Protein AF-A0A849WGM6-F1 (afdb_monomer)

Nearest PDB structures (foldseek):
  6jx3-assembly1_B  TM=8.792E-01  e=2.889E-04  Thermobifida fusca
  5v1u-assembly2_B  TM=9.016E-01  e=4.552E-04  Thermobaculum terrenum ATCC BAA-798
  5sxy-assembly1_A  TM=8.529E-01  e=2.967E-03  Methylorubrum extorquens AM1
  8vpo-assembly1_A  TM=7.931E-01  e=1.456E-02  Paramaledivibacter caminithermalis
  8pz5-assembly1_B  TM=3.626E-01  e=2.302E-04  Cyanothece sp. PCC 7425

Sequence (197 aa):
MIHEDQIFVLSSHIAVESFSDGALLFMAENRQLLEFNLTADRILSYTDGHHSVQEIASIIANMYDIPLREALQDTMILYEELHRQKIVFPENPLNKKGIMTQVERNERYMRNPDVGLREEDEDGGLLFNPDTNQVKVLNPTGLFVWKHCDSHHGIESIILKLQEAFDDVPEKEVRADVLSFLEEMEKSGFLGKVLHE

Structure (mmCIF, N/CA/C/O backbone):
data_AF-A0A849WGM6-F1
#
_entry.id   AF-A0A849WGM6-F1
#
loop_
_atom_site.group_PDB
_atom_site.id
_atom_site.type_symbol
_atom_site.label_atom_id
_atom_site.label_alt_id
_atom_site.label_comp_id
_atom_site.label_asym_id
_atom_site.label_entity_id
_atom_site.label_seq_id
_atom_site.pdbx_PDB_ins_code
_atom_site.Cartn_x
_atom_site.Cartn_y
_atom_site.Cartn_z
_atom_site.occupancy
_atom_site.B_iso_or_equiv
_atom_site.auth_seq_id
_atom_site.auth_comp_id
_atom_site.auth_asym_id
_atom_site.auth_atom_id
_atom_site.pdbx_PDB_model_num
ATOM 1 N N . MET A 1 1 ? 10.691 17.431 -9.792 1.00 75.50 1 MET A N 1
ATOM 2 C CA . MET A 1 1 ? 11.718 17.090 -10.791 1.00 75.50 1 MET A CA 1
ATOM 3 C C . MET A 1 1 ? 12.332 15.796 -10.319 1.00 75.50 1 MET A C 1
ATOM 5 O O . MET A 1 1 ? 12.692 15.729 -9.148 1.00 75.50 1 MET A O 1
ATOM 9 N N . ILE A 1 2 ? 12.313 14.771 -11.162 1.00 85.81 2 ILE A N 1
ATOM 10 C CA . ILE A 1 2 ? 12.829 13.444 -10.811 1.00 85.81 2 ILE A CA 1
ATOM 11 C C . ILE A 1 2 ? 14.342 13.415 -11.029 1.00 85.81 2 ILE A C 1
ATOM 13 O O . ILE A 1 2 ? 14.839 14.050 -11.957 1.00 85.81 2 ILE A O 1
ATOM 17 N N . HIS A 1 3 ? 15.066 12.722 -10.150 1.00 89.88 3 HIS A N 1
ATOM 18 C CA . HIS A 1 3 ? 16.520 12.574 -10.229 1.00 89.88 3 HIS A CA 1
ATOM 19 C C . HIS A 1 3 ? 16.921 11.168 -10.692 1.00 89.88 3 HIS A C 1
ATOM 21 O O . HIS A 1 3 ? 16.214 10.198 -10.439 1.00 89.88 3 HIS A O 1
ATOM 27 N N . GLU A 1 4 ? 18.083 11.061 -11.337 1.00 93.12 4 GLU A N 1
ATOM 28 C CA . GLU A 1 4 ? 18.620 9.812 -11.905 1.00 93.12 4 GLU A CA 1
ATOM 29 C C . GLU A 1 4 ? 18.887 8.739 -10.830 1.00 93.12 4 GLU A C 1
ATOM 31 O O . GLU A 1 4 ? 18.653 7.554 -11.054 1.00 93.12 4 GLU A O 1
ATOM 36 N N . ASP A 1 5 ? 19.299 9.160 -9.632 1.00 91.88 5 ASP A N 1
ATOM 37 C CA . ASP A 1 5 ? 19.568 8.274 -8.489 1.00 91.88 5 ASP A CA 1
ATOM 38 C C . ASP A 1 5 ? 18.304 7.911 -7.688 1.00 91.88 5 ASP A C 1
ATOM 40 O O . ASP A 1 5 ? 18.369 7.187 -6.692 1.00 91.88 5 ASP A O 1
ATOM 44 N N . GLN A 1 6 ? 17.145 8.453 -8.070 1.00 90.12 6 GLN A N 1
ATOM 45 C CA . GLN A 1 6 ? 15.899 8.227 -7.353 1.00 90.12 6 GLN A CA 1
ATOM 46 C C . GLN A 1 6 ? 15.404 6.801 -7.595 1.00 90.12 6 GLN A C 1
ATOM 48 O O . GLN A 1 6 ? 15.534 6.263 -8.689 1.00 90.12 6 GLN A O 1
ATOM 53 N N . ILE A 1 7 ? 14.828 6.193 -6.566 1.00 90.44 7 ILE A N 1
ATOM 54 C CA . ILE A 1 7 ? 14.240 4.853 -6.620 1.00 90.44 7 ILE A CA 1
ATOM 55 C C . ILE A 1 7 ? 12.731 5.024 -6.468 1.00 90.44 7 ILE A C 1
ATOM 57 O O . ILE A 1 7 ? 12.297 5.905 -5.725 1.00 90.44 7 ILE A O 1
ATOM 61 N N . PHE A 1 8 ? 11.937 4.215 -7.166 1.00 88.38 8 PHE A N 1
ATOM 62 C CA . PHE A 1 8 ? 10.476 4.275 -7.121 1.00 88.38 8 PHE A CA 1
ATOM 63 C C . PHE A 1 8 ? 9.861 2.916 -6.793 1.00 88.38 8 PHE A C 1
ATOM 65 O O . PHE A 1 8 ? 10.415 1.868 -7.128 1.00 88.38 8 PHE A O 1
ATOM 72 N N . VAL A 1 9 ? 8.675 2.962 -6.192 1.00 87.75 9 VAL A N 1
ATOM 73 C CA . VAL A 1 9 ? 7.792 1.815 -5.964 1.00 87.75 9 VAL A CA 1
ATOM 74 C C . VAL A 1 9 ? 6.431 2.055 -6.599 1.00 87.75 9 VAL A C 1
ATOM 76 O O . VAL A 1 9 ? 5.956 3.192 -6.670 1.00 87.75 9 VAL A O 1
ATOM 79 N N . LEU A 1 10 ? 5.794 0.976 -7.052 1.00 85.00 10 LEU A N 1
ATOM 80 C CA . LEU A 1 10 ? 4.417 1.001 -7.539 1.00 85.00 10 LEU A CA 1
ATOM 81 C C . LEU A 1 10 ? 3.420 1.232 -6.398 1.00 85.00 10 LEU A C 1
ATOM 83 O O . LEU A 1 10 ? 3.587 0.746 -5.278 1.00 85.00 10 LEU A O 1
ATOM 87 N N . SER A 1 11 ? 2.344 1.951 -6.706 1.00 84.56 11 SER A N 1
ATOM 88 C CA . SER A 1 11 ? 1.194 2.089 -5.817 1.00 84.56 11 SER A CA 1
ATOM 89 C C . SER A 1 11 ? 0.554 0.728 -5.536 1.00 84.56 11 SER A C 1
ATOM 91 O O . SER A 1 11 ? 0.281 -0.043 -6.453 1.00 84.56 11 SER A O 1
ATOM 93 N N . SER A 1 12 ? 0.227 0.462 -4.269 1.00 78.44 12 SER A N 1
ATOM 94 C CA . SER A 1 12 ? -0.426 -0.794 -3.857 1.00 78.44 12 SER A CA 1
ATOM 95 C C . SER A 1 12 ? -1.871 -0.953 -4.350 1.00 78.44 12 SER A C 1
ATOM 97 O O . SER A 1 12 ? -2.437 -2.036 -4.239 1.00 78.44 12 SER A O 1
ATOM 99 N N . HIS A 1 13 ? -2.474 0.100 -4.911 1.00 77.56 13 HIS A N 1
ATOM 100 C CA . HIS A 1 13 ? -3.825 0.067 -5.483 1.00 77.56 13 HIS A CA 1
ATOM 101 C C . HIS A 1 13 ? -3.835 -0.156 -7.001 1.00 77.56 13 HIS A C 1
ATOM 103 O O . HIS A 1 13 ? -4.841 0.123 -7.662 1.00 77.56 13 HIS A O 1
ATOM 109 N N . ILE A 1 14 ? -2.718 -0.625 -7.558 1.00 82.44 14 ILE A N 1
ATOM 110 C CA . ILE A 1 14 ? -2.561 -0.879 -8.986 1.00 82.44 14 ILE A CA 1
ATOM 111 C C . ILE A 1 14 ? -2.354 -2.364 -9.222 1.00 82.44 14 ILE A C 1
ATOM 113 O O . ILE A 1 14 ? -1.467 -2.981 -8.641 1.00 82.44 14 ILE A O 1
ATOM 117 N N . ALA A 1 15 ? -3.168 -2.915 -10.116 1.00 85.88 15 ALA A N 1
ATOM 118 C CA . ALA A 1 15 ? -2.913 -4.210 -10.723 1.00 85.88 15 ALA A CA 1
ATOM 119 C C . ALA A 1 15 ? -2.342 -3.988 -12.126 1.00 85.88 15 ALA A C 1
ATOM 121 O O . ALA A 1 15 ? -2.838 -3.136 -12.865 1.00 85.88 15 ALA A O 1
ATOM 122 N N . VAL A 1 16 ? -1.307 -4.746 -12.480 1.00 86.81 16 VAL A N 1
ATOM 123 C CA . VAL A 1 16 ? -0.663 -4.693 -13.795 1.00 86.81 16 VAL A CA 1
ATOM 124 C C . VAL A 1 16 ? -0.798 -6.060 -14.442 1.00 86.81 16 VAL A C 1
ATOM 126 O O . VAL A 1 16 ? -0.416 -7.058 -13.839 1.00 86.81 16 VAL A O 1
ATOM 129 N N . GLU A 1 17 ? -1.323 -6.093 -15.660 1.00 90.94 17 GLU A N 1
ATOM 130 C CA . GLU A 1 17 ? -1.337 -7.282 -16.508 1.00 90.94 17 GLU A CA 1
ATOM 131 C C . GLU A 1 17 ? -0.472 -7.007 -17.741 1.00 90.94 17 GLU A C 1
ATOM 133 O O . GLU A 1 17 ? -0.776 -6.103 -18.524 1.00 90.94 17 GLU A O 1
ATOM 138 N N . SER A 1 18 ? 0.612 -7.767 -17.903 1.00 88.31 18 SER A N 1
ATOM 139 C CA . SER A 1 18 ? 1.545 -7.621 -19.025 1.00 88.31 18 SER A CA 1
ATOM 140 C C . SER A 1 18 ? 1.171 -8.545 -20.185 1.00 88.31 18 SER A C 1
ATO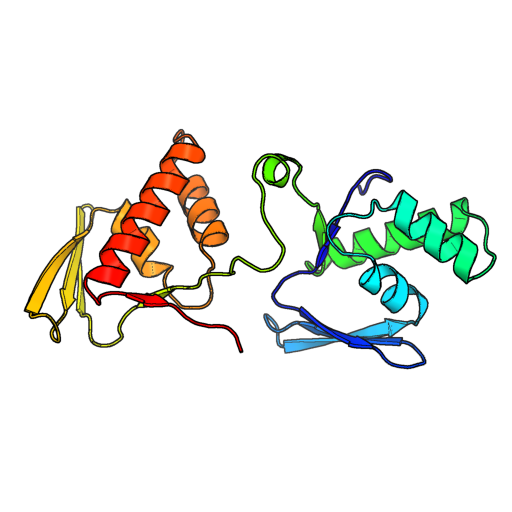M 142 O O . SER A 1 18 ? 0.859 -9.721 -20.004 1.00 88.31 18 SER A O 1
ATOM 144 N N . PHE A 1 19 ? 1.294 -8.029 -21.401 1.00 90.75 19 PHE A N 1
ATOM 145 C CA . PHE A 1 19 ? 1.057 -8.731 -22.659 1.00 90.75 19 PHE A CA 1
ATOM 146 C C . PHE A 1 19 ? 2.311 -8.681 -23.541 1.00 90.75 19 PHE A C 1
ATOM 148 O O . PHE A 1 19 ? 3.346 -8.120 -23.181 1.00 90.75 19 PHE A O 1
ATOM 155 N N . SER A 1 20 ? 2.246 -9.294 -24.725 1.00 88.69 20 SER A N 1
ATOM 156 C CA . SER A 1 20 ? 3.377 -9.309 -25.663 1.00 88.69 20 SER A CA 1
ATOM 157 C C . SER A 1 20 ? 3.727 -7.933 -26.240 1.00 88.69 20 SER A C 1
ATOM 159 O O . SER A 1 20 ? 4.860 -7.729 -26.668 1.00 88.69 20 SER A O 1
ATOM 161 N N . ASP A 1 21 ? 2.770 -7.009 -26.283 1.00 89.81 21 ASP A N 1
ATOM 162 C CA . ASP A 1 21 ? 2.850 -5.705 -26.948 1.00 89.81 21 ASP A CA 1
ATOM 163 C C . ASP A 1 21 ? 2.668 -4.506 -26.002 1.00 89.81 21 ASP A C 1
ATOM 165 O O . ASP A 1 21 ? 2.800 -3.356 -26.427 1.00 89.81 21 ASP A O 1
ATOM 169 N N . GLY A 1 22 ? 2.448 -4.750 -24.710 1.00 91.00 22 GLY A N 1
ATOM 170 C CA . GLY A 1 22 ? 2.216 -3.697 -23.730 1.00 91.00 22 GLY A CA 1
ATOM 171 C C . GLY A 1 22 ? 1.713 -4.231 -22.400 1.00 91.00 22 GLY A C 1
ATOM 172 O O . GLY A 1 22 ? 1.886 -5.406 -22.088 1.00 91.00 22 GLY A O 1
ATOM 173 N N . ALA A 1 23 ? 1.075 -3.365 -21.622 1.00 94.19 23 ALA A N 1
ATOM 174 C CA . ALA A 1 23 ? 0.447 -3.728 -20.359 1.00 94.19 23 ALA A CA 1
ATOM 175 C C . ALA A 1 23 ? -0.859 -2.966 -20.139 1.00 94.19 23 ALA A C 1
ATOM 177 O O . ALA A 1 23 ? -1.022 -1.834 -20.601 1.00 94.19 23 ALA A O 1
ATOM 178 N N . LEU A 1 24 ? -1.767 -3.574 -19.380 1.00 95.06 24 LEU A N 1
ATOM 179 C CA . LEU A 1 24 ? -2.933 -2.902 -18.821 1.00 95.06 24 LEU A CA 1
ATOM 180 C C . LEU A 1 24 ? -2.720 -2.668 -17.331 1.00 95.06 24 LEU A C 1
ATOM 182 O O . LEU A 1 24 ? -2.453 -3.596 -16.572 1.00 95.06 24 LEU A O 1
ATOM 186 N N . LEU A 1 25 ? -2.884 -1.418 -16.915 1.00 93.06 25 LEU A N 1
ATOM 187 C CA . LEU A 1 25 ? -2.891 -1.020 -15.518 1.00 93.06 25 LEU A CA 1
ATOM 188 C C . LEU A 1 25 ? -4.326 -0.750 -15.090 1.00 93.06 25 LEU A C 1
ATOM 190 O O . LEU A 1 25 ? -5.002 0.102 -15.668 1.00 93.06 25 LEU A O 1
ATOM 194 N N . PHE A 1 26 ? -4.777 -1.433 -14.045 1.00 88.88 26 PHE A N 1
ATOM 195 C CA . PHE A 1 26 ? -6.038 -1.142 -13.380 1.00 88.88 26 PHE A CA 1
ATOM 196 C C . PHE A 1 26 ? -5.784 -0.370 -12.087 1.00 88.88 26 PHE A C 1
ATOM 198 O O . PHE A 1 26 ? -5.188 -0.891 -11.146 1.00 88.88 26 PHE A O 1
ATOM 205 N N . MET A 1 27 ? -6.269 0.870 -12.039 1.00 85.19 27 MET A N 1
ATOM 206 C CA . MET A 1 27 ? -6.219 1.731 -10.861 1.00 85.19 27 MET A CA 1
ATOM 207 C C . MET A 1 27 ? -7.493 1.529 -10.040 1.00 85.19 27 MET A C 1
ATOM 209 O O . MET A 1 27 ? -8.564 2.040 -10.382 1.00 85.19 27 MET A O 1
ATOM 213 N N . ALA A 1 28 ? -7.391 0.770 -8.949 1.00 78.94 28 ALA A N 1
ATOM 214 C CA . ALA A 1 28 ? -8.552 0.355 -8.165 1.00 78.94 28 ALA A CA 1
ATOM 215 C C . ALA A 1 28 ? -9.269 1.536 -7.484 1.00 78.94 28 ALA A C 1
ATOM 217 O O . ALA A 1 28 ? -10.498 1.539 -7.404 1.00 78.94 28 ALA A O 1
ATOM 218 N N . GLU A 1 29 ? -8.525 2.563 -7.053 1.00 77.25 29 GLU A N 1
ATOM 219 C CA . GLU A 1 29 ? -9.064 3.729 -6.329 1.00 77.25 29 GLU A CA 1
ATOM 220 C C . GLU A 1 29 ? -10.143 4.481 -7.118 1.00 77.25 29 GLU A C 1
ATOM 222 O O . GLU A 1 29 ? -11.152 4.912 -6.560 1.00 77.25 29 GLU A O 1
ATOM 227 N N . ASN A 1 30 ? -9.945 4.634 -8.427 1.00 83.19 30 ASN A N 1
ATOM 228 C CA . ASN A 1 30 ? -10.839 5.394 -9.298 1.00 83.19 30 ASN A CA 1
ATOM 229 C C . ASN A 1 30 ? -11.460 4.543 -10.421 1.00 83.19 30 ASN A C 1
ATOM 231 O O . ASN A 1 30 ? -12.211 5.075 -11.241 1.00 83.19 30 ASN A O 1
ATOM 235 N N . ARG A 1 31 ? -11.205 3.226 -10.419 1.00 87.50 31 ARG A N 1
ATOM 236 C CA . ARG A 1 31 ? -11.683 2.240 -11.403 1.00 87.50 31 ARG A CA 1
ATOM 237 C C . ARG A 1 31 ? -11.331 2.613 -12.845 1.00 87.50 31 ARG A C 1
ATOM 239 O O . ARG A 1 31 ? -12.145 2.436 -13.751 1.00 87.50 31 ARG A O 1
ATOM 246 N N . GLN A 1 32 ? -10.134 3.149 -13.052 1.00 90.50 32 GLN A N 1
ATOM 247 C CA . GLN A 1 32 ? -9.629 3.484 -14.380 1.00 90.50 32 GLN A CA 1
ATOM 248 C C . GLN A 1 32 ? -8.696 2.395 -14.909 1.00 90.50 32 GLN A C 1
ATOM 250 O O . GLN A 1 32 ? -7.979 1.747 -14.149 1.00 90.50 32 GLN A O 1
ATOM 255 N N . LEU A 1 33 ? -8.708 2.226 -16.229 1.00 93.19 33 LEU A N 1
ATOM 256 C CA . LEU A 1 33 ? -7.764 1.393 -16.964 1.00 93.19 33 LEU A CA 1
ATOM 257 C C . LEU A 1 33 ? -6.844 2.293 -17.783 1.00 93.19 33 LEU A C 1
ATOM 259 O O . LEU A 1 33 ? -7.320 3.218 -18.445 1.00 93.19 33 LEU A 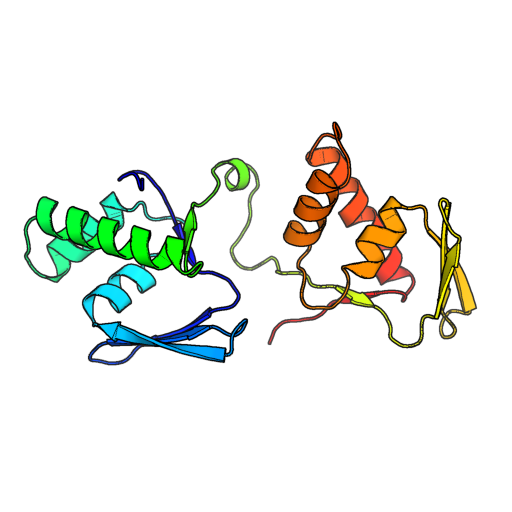O 1
ATOM 263 N N . LEU A 1 34 ? -5.550 2.004 -17.748 1.00 91.81 34 LEU A N 1
ATOM 264 C CA . LEU A 1 34 ? -4.542 2.633 -18.590 1.00 91.81 34 LEU A CA 1
ATOM 265 C C . LEU A 1 34 ? -3.832 1.561 -19.403 1.00 91.81 34 LEU A C 1
ATOM 267 O O . LEU A 1 34 ? -3.512 0.494 -18.889 1.00 91.81 34 LEU A O 1
ATOM 271 N N . GLU A 1 35 ? -3.582 1.864 -20.668 1.00 94.88 35 GLU A N 1
ATOM 272 C CA . GLU A 1 35 ? -2.823 1.002 -21.564 1.00 94.88 35 GLU A CA 1
ATOM 273 C C . GLU A 1 35 ? -1.436 1.592 -21.763 1.00 94.88 35 GLU A C 1
ATOM 275 O O . GLU A 1 35 ? -1.292 2.754 -22.153 1.00 94.88 35 GLU A O 1
ATOM 280 N N . PHE A 1 36 ? -0.420 0.793 -21.465 1.00 92.38 36 PHE A N 1
ATOM 281 C CA . PHE A 1 36 ? 0.981 1.153 -21.600 1.00 92.38 36 PHE A CA 1
ATOM 282 C C . PHE A 1 36 ? 1.612 0.370 -22.738 1.00 92.38 36 PHE A C 1
ATOM 284 O O . PHE A 1 36 ? 1.318 -0.804 -22.953 1.00 92.38 36 PHE A O 1
ATOM 291 N N . ASN A 1 37 ? 2.517 1.031 -23.455 1.00 92.94 37 ASN A N 1
ATOM 292 C CA . ASN A 1 37 ? 3.310 0.372 -24.481 1.00 92.94 37 ASN A CA 1
ATOM 293 C C . ASN A 1 37 ? 4.340 -0.589 -23.857 1.00 92.94 37 ASN A C 1
ATOM 295 O O . ASN A 1 37 ? 4.605 -0.566 -22.652 1.00 92.94 37 ASN A O 1
ATOM 299 N N . LEU A 1 38 ? 4.960 -1.409 -24.706 1.00 90.81 38 LEU A N 1
ATOM 300 C CA . LEU A 1 38 ? 5.963 -2.391 -24.292 1.00 90.81 38 LEU A CA 1
ATOM 301 C C . LEU A 1 38 ? 7.137 -1.780 -23.504 1.00 90.81 38 LEU A C 1
ATOM 303 O O . LEU A 1 38 ? 7.623 -2.387 -22.553 1.00 90.81 38 LEU A O 1
ATOM 307 N N . THR A 1 39 ? 7.601 -0.581 -23.862 1.00 91.00 39 THR A N 1
ATOM 308 C CA . THR A 1 39 ? 8.714 0.075 -23.155 1.00 91.00 39 THR A CA 1
ATOM 309 C C . THR A 1 39 ? 8.323 0.459 -21.730 1.00 91.00 39 THR A C 1
ATOM 311 O O . THR A 1 39 ? 9.082 0.205 -20.796 1.00 91.00 39 THR A O 1
ATOM 314 N N . ALA A 1 40 ? 7.128 1.022 -21.548 1.00 93.25 40 ALA A N 1
ATOM 315 C CA . ALA A 1 40 ? 6.606 1.384 -20.238 1.00 93.25 40 ALA A CA 1
ATOM 316 C C . ALA A 1 40 ? 6.339 0.146 -19.367 1.00 93.25 40 ALA A C 1
ATOM 318 O O . ALA A 1 40 ? 6.700 0.166 -18.195 1.00 93.25 40 ALA A O 1
ATOM 319 N N . ASP A 1 41 ? 5.813 -0.949 -19.934 1.00 92.25 41 ASP A N 1
ATOM 320 C CA . ASP A 1 41 ? 5.707 -2.246 -19.238 1.00 92.25 41 ASP A CA 1
ATOM 321 C C . ASP A 1 41 ? 7.073 -2.715 -18.712 1.00 92.25 41 ASP A C 1
ATOM 323 O O . ASP A 1 41 ? 7.218 -3.059 -17.538 1.00 92.25 41 ASP A O 1
ATOM 327 N N . ARG A 1 42 ? 8.116 -2.661 -19.552 1.00 91.38 42 ARG A N 1
ATOM 328 C CA . ARG A 1 42 ? 9.465 -3.063 -19.129 1.00 91.38 42 ARG A CA 1
ATOM 329 C C . ARG A 1 42 ? 10.000 -2.174 -18.014 1.00 91.38 42 ARG A C 1
ATOM 331 O O . ARG A 1 42 ? 10.505 -2.712 -17.036 1.00 91.38 42 ARG A O 1
ATOM 338 N N . ILE A 1 43 ? 9.845 -0.854 -18.103 1.00 92.69 43 ILE A N 1
ATOM 339 C CA . ILE A 1 43 ? 10.250 0.064 -17.023 1.00 92.69 43 ILE A CA 1
ATOM 340 C C . ILE A 1 43 ? 9.507 -0.265 -15.718 1.00 92.69 43 ILE A C 1
ATOM 342 O O . ILE A 1 43 ? 10.130 -0.382 -14.661 1.00 92.69 43 ILE A O 1
ATOM 346 N N . LEU A 1 44 ? 8.191 -0.482 -15.786 1.00 90.25 44 LEU A N 1
ATOM 347 C CA . LEU A 1 44 ? 7.388 -0.850 -14.621 1.00 90.25 44 LEU A CA 1
ATOM 348 C C . LEU A 1 44 ? 7.828 -2.172 -13.992 1.00 90.25 44 LEU A C 1
ATOM 350 O O . LEU A 1 44 ? 7.869 -2.268 -12.769 1.00 90.25 44 LEU A O 1
ATOM 354 N N . SER A 1 45 ? 8.217 -3.161 -14.802 1.00 88.75 45 SER A N 1
ATOM 355 C CA . SER A 1 45 ? 8.683 -4.461 -14.303 1.00 88.75 45 SER A CA 1
ATOM 356 C C . SER A 1 45 ? 9.965 -4.383 -13.461 1.00 88.75 45 SER A C 1
ATOM 358 O O . SER A 1 45 ? 10.226 -5.286 -12.670 1.00 88.75 45 SER A O 1
ATOM 360 N N . TYR A 1 46 ? 10.729 -3.289 -13.584 1.00 88.94 46 TYR A N 1
ATOM 361 C CA . TYR A 1 46 ? 11.903 -2.990 -12.757 1.00 88.94 46 TYR A CA 1
ATOM 362 C C . TYR A 1 46 ? 11.644 -1.900 -11.702 1.00 88.94 46 TYR A C 1
ATOM 364 O O . TYR A 1 46 ? 12.562 -1.505 -10.989 1.00 88.94 46 TYR A O 1
ATOM 372 N N . THR A 1 47 ? 10.405 -1.411 -11.567 1.00 88.62 47 THR A N 1
ATOM 373 C CA . THR A 1 47 ? 10.014 -0.441 -10.528 1.00 88.62 47 THR A CA 1
ATOM 374 C C . THR A 1 47 ? 9.716 -1.172 -9.218 1.00 88.62 47 THR A C 1
ATOM 376 O O . THR A 1 47 ? 8.569 -1.320 -8.796 1.00 88.62 47 THR A O 1
ATOM 379 N N . ASP A 1 48 ? 10.772 -1.684 -8.597 1.00 81.44 48 ASP A N 1
ATOM 380 C CA . ASP A 1 48 ? 10.714 -2.659 -7.506 1.00 81.44 48 ASP A CA 1
ATOM 381 C C . ASP A 1 48 ? 11.174 -2.112 -6.146 1.00 81.44 48 ASP A C 1
ATOM 383 O O . ASP A 1 48 ? 11.325 -2.881 -5.195 1.00 81.44 48 ASP A O 1
ATOM 387 N N . GLY A 1 49 ? 11.437 -0.807 -6.041 1.00 84.44 49 GLY A N 1
ATOM 388 C CA . GLY A 1 49 ? 11.985 -0.189 -4.829 1.00 84.44 49 GLY A CA 1
ATOM 389 C C . GLY A 1 49 ? 13.479 -0.440 -4.601 1.00 84.44 49 GLY A C 1
ATOM 390 O O . GLY A 1 49 ? 14.012 -0.049 -3.559 1.00 84.44 49 GLY A O 1
ATOM 391 N N . HIS A 1 50 ? 14.176 -1.060 -5.554 1.00 83.69 50 HIS A N 1
ATOM 392 C CA . HIS A 1 50 ? 15.605 -1.352 -5.458 1.00 83.69 50 HIS A CA 1
ATOM 393 C C . HIS A 1 50 ? 16.400 -0.637 -6.541 1.00 83.69 50 HIS A C 1
ATOM 395 O O . HIS A 1 50 ? 17.425 -0.033 -6.219 1.00 83.69 50 HIS A O 1
ATOM 401 N N . HIS A 1 51 ? 15.914 -0.672 -7.781 1.00 88.75 51 HIS A N 1
ATOM 402 C CA . HIS A 1 51 ? 16.613 -0.071 -8.908 1.00 88.75 51 HIS A CA 1
ATOM 403 C C . HIS A 1 51 ? 16.382 1.441 -8.981 1.00 88.75 51 HIS A C 1
ATOM 405 O O . HIS A 1 51 ? 15.252 1.928 -8.864 1.00 88.75 51 HIS A O 1
ATOM 411 N N . SER A 1 52 ? 17.461 2.194 -9.194 1.00 95.00 52 SER A N 1
ATOM 412 C CA . SER A 1 52 ? 17.366 3.623 -9.488 1.00 95.00 52 SER A CA 1
ATOM 413 C C . SER A 1 52 ? 16.869 3.871 -10.912 1.00 95.00 52 SER A C 1
ATOM 415 O O . SER A 1 52 ? 16.983 3.017 -11.795 1.00 95.00 52 SER A O 1
ATOM 417 N N . VAL A 1 53 ? 16.369 5.080 -11.168 1.00 96.19 53 VAL A N 1
ATOM 418 C CA . VAL A 1 53 ? 15.989 5.533 -12.515 1.00 96.19 53 VAL A CA 1
ATOM 419 C C . VAL A 1 53 ? 17.135 5.315 -13.514 1.00 96.19 53 VAL A C 1
ATOM 421 O O . VAL A 1 53 ? 16.893 4.857 -14.631 1.00 96.19 53 VAL A O 1
ATOM 424 N N . GLN A 1 54 ? 18.384 5.577 -13.118 1.00 97.00 54 GLN A N 1
ATOM 425 C CA . GLN A 1 54 ? 19.561 5.356 -13.958 1.00 97.00 54 GLN A CA 1
ATOM 426 C C . GLN A 1 54 ? 19.824 3.872 -14.247 1.00 97.00 54 GLN A C 1
ATOM 428 O O . GLN A 1 54 ? 20.160 3.516 -15.380 1.00 97.00 54 GLN A O 1
ATOM 433 N N . GLU A 1 55 ? 19.685 3.001 -13.247 1.00 96.44 55 GLU A N 1
ATOM 434 C CA . GLU A 1 55 ? 19.880 1.556 -13.412 1.00 96.44 55 GLU A CA 1
ATOM 435 C C . GLU A 1 55 ? 18.834 0.971 -14.363 1.00 96.44 55 GLU A C 1
ATOM 437 O O . GLU A 1 55 ? 19.184 0.242 -15.294 1.00 96.44 55 GLU A O 1
ATOM 442 N N . ILE A 1 56 ? 17.570 1.368 -14.200 1.00 97.00 56 ILE A N 1
ATOM 443 C CA . ILE A 1 56 ? 16.475 0.959 -15.085 1.00 97.00 56 ILE A CA 1
ATOM 444 C C . ILE A 1 56 ? 16.720 1.475 -16.503 1.00 97.00 56 ILE A C 1
ATOM 446 O O . ILE A 1 56 ? 16.664 0.699 -17.456 1.00 97.00 56 ILE A O 1
ATOM 450 N N . ALA A 1 57 ? 17.082 2.750 -16.662 1.00 97.69 57 ALA A N 1
ATOM 451 C CA . ALA A 1 57 ? 17.417 3.314 -17.966 1.00 97.69 57 ALA A CA 1
ATOM 452 C C . ALA A 1 57 ? 18.569 2.563 -18.654 1.00 97.69 57 ALA A C 1
ATOM 454 O O . ALA A 1 57 ? 18.526 2.347 -19.863 1.00 97.69 57 ALA A O 1
ATOM 455 N N . SER A 1 58 ? 19.575 2.116 -17.898 1.00 97.62 58 SER A N 1
ATOM 456 C CA . SER A 1 58 ? 20.666 1.282 -18.415 1.00 97.62 58 SER A CA 1
ATOM 457 C C . SER A 1 58 ? 20.181 -0.089 -18.888 1.00 97.62 58 SER A C 1
ATOM 459 O O . SER A 1 58 ? 20.590 -0.557 -19.952 1.00 97.62 58 SER A O 1
ATOM 461 N N . ILE A 1 59 ? 19.265 -0.726 -18.153 1.00 95.88 59 ILE A N 1
ATOM 462 C CA . ILE A 1 59 ? 18.645 -1.991 -18.572 1.00 95.88 59 ILE A CA 1
ATOM 463 C C . ILE A 1 59 ? 17.874 -1.800 -19.884 1.00 95.88 59 ILE A C 1
ATOM 465 O O . ILE A 1 59 ? 18.074 -2.569 -20.824 1.00 95.88 59 ILE A O 1
ATOM 469 N N . ILE A 1 60 ? 17.049 -0.754 -19.978 1.00 95.88 60 ILE A N 1
ATOM 470 C CA . ILE A 1 60 ? 16.270 -0.434 -21.183 1.00 95.88 60 ILE A CA 1
ATOM 471 C C . ILE A 1 60 ? 17.189 -0.113 -22.367 1.00 95.88 60 ILE A C 1
ATOM 473 O O . ILE A 1 60 ? 16.988 -0.651 -23.455 1.00 95.88 60 ILE A O 1
ATOM 477 N N . ALA A 1 61 ? 18.232 0.693 -22.153 1.00 97.38 61 ALA A N 1
ATOM 478 C CA . ALA A 1 61 ? 19.215 1.030 -23.178 1.00 97.38 61 ALA A CA 1
ATOM 479 C C . ALA A 1 61 ? 19.852 -0.221 -23.794 1.00 97.38 61 ALA A C 1
ATOM 481 O O . ALA A 1 61 ? 19.897 -0.360 -25.014 1.00 97.38 61 ALA A O 1
ATOM 482 N N . ASN A 1 62 ? 20.277 -1.166 -22.950 1.00 96.81 62 ASN A N 1
ATOM 483 C CA . ASN A 1 62 ? 20.862 -2.427 -23.403 1.00 96.81 62 ASN A CA 1
ATOM 484 C C . ASN A 1 62 ? 19.831 -3.356 -24.062 1.00 96.81 62 ASN A C 1
ATOM 486 O O . ASN A 1 62 ? 20.155 -4.037 -25.030 1.00 96.81 62 ASN A O 1
ATOM 490 N N . MET A 1 63 ? 18.597 -3.399 -23.550 1.00 94.06 63 MET A N 1
ATOM 491 C CA . MET A 1 63 ? 17.536 -4.270 -24.069 1.00 94.06 63 MET A CA 1
ATOM 492 C C . MET A 1 63 ? 17.122 -3.895 -25.495 1.00 94.06 63 MET A C 1
ATOM 494 O O . MET A 1 63 ? 16.851 -4.781 -26.304 1.00 94.06 63 MET A O 1
ATOM 498 N N . TYR A 1 64 ? 17.080 -2.596 -25.792 1.00 93.88 64 TYR A N 1
ATOM 499 C CA . TYR A 1 64 ? 16.629 -2.072 -27.082 1.00 93.88 64 TYR A CA 1
ATOM 500 C C . TYR A 1 64 ? 17.761 -1.554 -27.977 1.00 93.88 64 TYR A C 1
ATOM 502 O O . TYR A 1 64 ? 17.478 -1.055 -29.062 1.00 93.88 64 TYR A O 1
ATOM 510 N N . ASP A 1 65 ? 19.020 -1.690 -27.547 1.00 96.69 65 ASP A N 1
ATOM 511 C CA . ASP A 1 65 ? 20.209 -1.191 -28.254 1.00 96.69 65 ASP A CA 1
ATOM 512 C C . ASP A 1 65 ? 20.109 0.309 -28.602 1.00 96.69 65 ASP A C 1
ATOM 514 O O . ASP A 1 65 ? 20.368 0.744 -29.726 1.00 96.69 65 ASP A O 1
ATOM 518 N N . ILE A 1 66 ? 19.692 1.115 -27.619 1.00 96.62 66 ILE A N 1
ATOM 519 C CA . ILE A 1 66 ? 19.565 2.575 -27.740 1.00 96.62 66 ILE A CA 1
ATOM 520 C C . ILE A 1 66 ? 20.566 3.302 -26.829 1.00 96.62 66 ILE A C 1
ATOM 522 O O . ILE A 1 66 ? 21.011 2.749 -25.819 1.00 96.62 66 ILE A O 1
ATOM 526 N N . PRO A 1 67 ? 20.938 4.561 -27.129 1.00 98.31 67 PRO A N 1
ATOM 527 C CA . PRO A 1 67 ? 21.845 5.321 -26.276 1.00 98.31 67 PRO A CA 1
ATOM 528 C C . PRO A 1 67 ? 21.290 5.517 -24.857 1.00 98.31 67 PRO A C 1
ATOM 530 O O . PRO A 1 67 ? 20.156 5.960 -24.685 1.00 98.31 67 PRO A O 1
ATOM 533 N N . LEU A 1 68 ? 22.127 5.315 -23.829 1.00 97.56 68 LEU A N 1
ATOM 534 C CA . LEU A 1 68 ? 21.741 5.491 -22.416 1.00 97.56 68 LEU A CA 1
ATOM 535 C C . LEU A 1 68 ? 21.084 6.848 -22.135 1.00 97.56 68 LEU A C 1
ATOM 537 O O . LEU A 1 68 ? 20.136 6.929 -21.366 1.00 97.56 68 LEU A O 1
ATOM 541 N N . ARG A 1 69 ? 21.574 7.918 -22.767 1.00 96.81 69 ARG A N 1
ATOM 542 C CA . ARG A 1 69 ? 21.022 9.266 -22.589 1.00 96.81 69 ARG A CA 1
ATOM 543 C C . ARG A 1 69 ? 19.561 9.365 -23.039 1.00 96.81 69 ARG A C 1
ATOM 545 O O . ARG A 1 69 ? 18.793 10.076 -22.403 1.00 96.81 69 ARG A O 1
ATOM 552 N N . GLU A 1 70 ? 19.212 8.689 -24.129 1.00 96.31 70 GLU A N 1
ATOM 553 C CA . GLU A 1 70 ? 17.851 8.660 -24.671 1.00 96.31 70 GLU A CA 1
ATOM 554 C C . GLU A 1 70 ? 16.944 7.832 -23.759 1.00 96.31 70 GLU A C 1
ATOM 556 O O . GLU A 1 70 ? 15.948 8.348 -23.261 1.00 96.31 70 GLU A O 1
ATOM 561 N N . ALA A 1 71 ? 17.373 6.614 -23.407 1.00 96.88 71 ALA A N 1
ATOM 562 C CA . ALA A 1 71 ? 16.649 5.763 -22.464 1.00 96.88 71 ALA A CA 1
ATOM 563 C C . ALA A 1 71 ? 16.409 6.456 -21.113 1.00 96.88 71 ALA A C 1
ATOM 565 O O . ALA A 1 71 ? 15.322 6.357 -20.549 1.00 96.88 71 ALA A O 1
ATOM 566 N N . LEU A 1 72 ? 17.406 7.181 -20.597 1.00 97.12 72 LEU A N 1
ATOM 567 C CA . LEU A 1 72 ? 17.306 7.911 -19.336 1.00 97.12 72 LEU A CA 1
ATOM 568 C C . LEU A 1 72 ? 16.286 9.045 -19.412 1.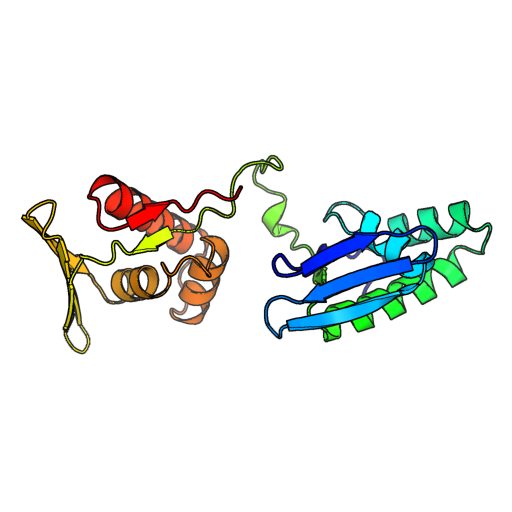00 97.12 72 LEU A C 1
ATOM 570 O O . LEU A 1 72 ? 15.464 9.185 -18.508 1.00 97.12 72 LEU A O 1
ATOM 574 N N . GLN A 1 73 ? 16.310 9.823 -20.495 1.00 95.44 73 GLN A N 1
ATOM 575 C CA . GLN A 1 73 ? 15.345 10.894 -20.712 1.00 95.44 73 GLN A CA 1
ATOM 576 C C . GLN A 1 73 ? 13.913 10.347 -20.774 1.00 95.44 73 GLN A C 1
ATOM 578 O O . GLN A 1 73 ? 13.036 10.863 -20.080 1.00 95.44 73 GLN A O 1
ATOM 583 N N . ASP A 1 74 ? 13.689 9.284 -21.546 1.00 94.06 74 ASP A N 1
ATOM 584 C CA . ASP A 1 74 ? 12.368 8.665 -21.691 1.00 94.06 74 ASP A CA 1
ATOM 585 C C . ASP A 1 74 ? 11.879 8.052 -20.376 1.00 94.06 74 ASP A C 1
ATOM 587 O O . ASP A 1 74 ? 10.725 8.241 -19.984 1.00 94.06 74 ASP A O 1
ATOM 591 N N . THR A 1 75 ? 12.773 7.379 -19.648 1.00 96.06 75 THR A N 1
ATOM 592 C CA . THR A 1 75 ? 12.472 6.786 -18.339 1.00 96.06 75 THR A CA 1
ATOM 593 C C . THR A 1 75 ? 12.076 7.865 -17.330 1.00 96.06 75 THR A C 1
ATOM 595 O O . THR A 1 75 ? 11.080 7.716 -16.623 1.00 96.06 75 THR A O 1
ATOM 598 N N . MET A 1 76 ? 12.799 8.988 -17.289 1.00 95.88 76 MET A N 1
ATOM 599 C CA . MET A 1 76 ? 12.465 10.114 -16.414 1.00 95.88 76 MET A CA 1
ATOM 600 C C . MET A 1 76 ? 11.115 10.749 -16.759 1.00 95.88 76 MET A C 1
ATOM 602 O O . MET A 1 76 ? 10.318 10.987 -15.854 1.00 95.88 76 MET A O 1
ATOM 606 N N . ILE A 1 77 ? 10.840 11.003 -18.044 1.00 94.56 77 ILE A N 1
ATOM 607 C CA . ILE A 1 77 ? 9.553 11.563 -18.493 1.00 94.56 77 ILE A CA 1
ATOM 608 C C . ILE A 1 77 ? 8.405 10.635 -18.093 1.00 94.56 77 ILE A C 1
ATOM 610 O O . ILE A 1 77 ? 7.383 11.099 -17.582 1.00 94.56 77 ILE A O 1
ATOM 614 N N . LEU A 1 78 ? 8.583 9.324 -18.280 1.00 95.06 78 LEU A N 1
ATOM 615 C CA . LEU A 1 78 ? 7.597 8.344 -17.853 1.00 95.06 78 LEU A CA 1
ATOM 616 C C . LEU A 1 78 ? 7.383 8.417 -16.338 1.00 95.06 78 LEU A C 1
ATOM 618 O O . LEU A 1 78 ? 6.246 8.575 -15.906 1.00 95.06 78 LEU A O 1
ATOM 622 N N . TYR A 1 79 ? 8.438 8.379 -15.520 1.00 95.62 79 TYR A N 1
ATOM 623 C CA . TYR A 1 79 ? 8.280 8.480 -14.067 1.00 95.62 79 TYR A CA 1
ATOM 624 C C . TYR A 1 79 ? 7.612 9.789 -13.626 1.00 95.62 79 TYR A C 1
ATOM 626 O O . TYR A 1 79 ? 6.840 9.774 -12.668 1.00 95.62 79 TYR A O 1
ATOM 634 N N . GLU A 1 80 ? 7.843 10.911 -14.315 1.00 93.75 80 GLU A N 1
ATOM 635 C CA . GLU A 1 80 ? 7.159 12.175 -14.015 1.00 93.75 80 GLU A CA 1
ATOM 636 C C . GLU A 1 80 ? 5.652 12.079 -14.272 1.00 93.75 80 GLU A C 1
ATOM 638 O O . GLU A 1 80 ? 4.851 12.575 -13.472 1.00 93.75 80 GLU A O 1
ATOM 643 N N . GLU A 1 81 ? 5.257 11.406 -15.354 1.00 92.00 81 GLU A N 1
ATOM 644 C CA . GLU A 1 81 ? 3.859 11.119 -15.663 1.00 92.00 81 GLU A CA 1
ATOM 645 C C . GLU A 1 81 ? 3.230 10.205 -14.611 1.00 92.00 81 GLU A C 1
ATOM 647 O O . GLU A 1 81 ? 2.206 10.549 -14.015 1.00 92.00 81 GLU A O 1
ATOM 652 N N . LEU A 1 82 ? 3.873 9.070 -14.337 1.00 92.00 82 LEU A N 1
ATOM 653 C CA . LEU A 1 82 ? 3.386 8.072 -13.390 1.00 92.00 82 LEU A CA 1
ATOM 654 C C . LEU A 1 82 ? 3.261 8.650 -11.983 1.00 92.00 82 LEU A C 1
ATOM 656 O O . LEU A 1 82 ? 2.258 8.428 -11.307 1.00 92.00 82 LEU A O 1
ATOM 660 N N . HIS A 1 83 ? 4.245 9.434 -11.547 1.00 88.44 83 HIS A N 1
ATOM 661 C CA . HIS A 1 83 ? 4.216 10.080 -10.242 1.00 88.44 83 HIS A CA 1
ATOM 662 C C . HIS A 1 83 ? 3.074 11.099 -10.158 1.00 88.44 83 HIS A C 1
ATOM 664 O O . HIS A 1 83 ? 2.341 11.144 -9.170 1.00 88.44 83 HIS A O 1
ATOM 670 N N . ARG A 1 84 ? 2.855 11.889 -11.218 1.00 87.50 84 ARG A N 1
ATOM 671 C CA . ARG A 1 84 ? 1.739 12.846 -11.278 1.00 87.50 84 ARG A CA 1
ATOM 672 C C . ARG A 1 84 ? 0.378 12.152 -11.223 1.00 87.50 84 ARG A C 1
ATOM 674 O O . ARG A 1 84 ? -0.551 12.689 -10.622 1.00 87.50 84 ARG A O 1
ATOM 681 N N . GLN A 1 85 ? 0.274 10.964 -11.814 1.00 86.38 85 GLN A N 1
ATOM 682 C CA . GLN A 1 85 ? -0.921 10.121 -11.772 1.00 86.38 85 GLN A CA 1
ATOM 683 C C . GLN A 1 85 ? -1.028 9.269 -10.495 1.00 86.38 85 GLN A C 1
ATOM 685 O O . GLN A 1 85 ? -1.993 8.526 -10.350 1.00 86.38 85 GLN A O 1
ATOM 690 N N . LYS A 1 86 ? -0.081 9.401 -9.551 1.00 84.62 86 LYS A N 1
ATOM 691 C CA . LYS A 1 86 ? -0.009 8.615 -8.305 1.00 84.62 86 LYS A CA 1
ATOM 692 C C . LYS A 1 86 ? 0.114 7.101 -8.534 1.00 84.62 86 LYS A C 1
ATOM 694 O O . LYS A 1 86 ? -0.328 6.301 -7.712 1.00 84.62 86 LYS A O 1
ATOM 699 N N . ILE A 1 87 ? 0.726 6.714 -9.652 1.00 87.62 87 ILE A N 1
ATOM 700 C CA . ILE A 1 87 ? 1.001 5.318 -10.013 1.00 87.62 87 ILE A CA 1
ATOM 701 C C . ILE A 1 87 ? 2.279 4.813 -9.348 1.00 87.62 87 ILE A C 1
ATOM 703 O O . ILE A 1 87 ? 2.359 3.650 -8.962 1.00 87.62 87 ILE A O 1
ATOM 707 N N . VAL A 1 88 ? 3.257 5.700 -9.175 1.00 89.88 88 VAL A N 1
ATOM 708 C CA . VAL A 1 88 ? 4.537 5.416 -8.519 1.00 89.88 88 VAL A CA 1
ATOM 709 C C . VAL A 1 88 ? 4.859 6.480 -7.485 1.00 89.88 88 VAL A C 1
ATOM 711 O O . VAL A 1 88 ? 4.484 7.645 -7.637 1.00 89.88 88 VAL A O 1
ATOM 714 N N . PHE A 1 89 ? 5.611 6.086 -6.465 1.00 85.44 89 PHE A N 1
ATOM 715 C CA . PHE A 1 89 ? 6.071 6.966 -5.397 1.00 85.44 89 PHE A CA 1
ATOM 716 C C . PHE A 1 89 ? 7.574 6.800 -5.190 1.00 85.44 89 PHE A C 1
ATOM 718 O O . PHE A 1 89 ? 8.087 5.694 -5.370 1.00 85.44 89 PHE A O 1
ATOM 725 N N . PRO A 1 90 ? 8.298 7.875 -4.845 1.00 84.38 90 PRO A N 1
ATOM 726 C CA . PRO A 1 90 ? 9.713 7.763 -4.548 1.00 84.38 90 PRO A CA 1
ATOM 727 C C . PRO A 1 90 ? 9.935 6.937 -3.282 1.00 84.38 90 PRO A C 1
ATOM 729 O O . PRO A 1 90 ? 9.287 7.157 -2.260 1.00 84.38 90 PRO A O 1
ATOM 732 N N . GLU A 1 91 ? 10.879 6.009 -3.355 1.00 79.62 91 GLU A N 1
ATOM 733 C CA . GLU A 1 91 ? 11.275 5.167 -2.238 1.00 79.62 91 GLU A CA 1
ATOM 734 C C . GLU A 1 91 ? 11.993 6.012 -1.182 1.00 79.62 91 GLU A C 1
ATOM 736 O O . GLU A 1 91 ? 12.950 6.736 -1.478 1.00 79.62 91 GLU A O 1
ATOM 741 N N . ASN A 1 92 ? 11.533 5.933 0.068 1.00 60.81 92 ASN A N 1
ATOM 742 C CA . ASN A 1 92 ? 12.098 6.710 1.164 1.00 60.81 92 ASN A CA 1
ATOM 743 C C . ASN A 1 92 ? 13.295 5.961 1.784 1.00 60.81 92 ASN A C 1
ATOM 745 O O . ASN A 1 92 ? 13.110 4.876 2.332 1.00 60.81 92 ASN A O 1
ATOM 749 N N . PRO A 1 93 ? 14.521 6.522 1.798 1.00 43.00 93 PRO A N 1
ATOM 750 C CA . PRO A 1 93 ? 15.681 5.861 2.396 1.00 43.00 93 PRO A CA 1
ATOM 751 C C . PRO A 1 93 ? 15.552 5.576 3.903 1.00 43.00 93 PRO A C 1
ATOM 753 O O . PRO A 1 93 ? 16.326 4.773 4.426 1.00 43.00 93 PRO A O 1
ATOM 756 N N . LEU A 1 94 ? 14.588 6.176 4.612 1.00 39.47 94 LEU A N 1
ATOM 757 C CA . LEU A 1 94 ? 14.270 5.803 5.997 1.00 39.47 94 LEU A CA 1
ATOM 758 C C . LEU A 1 94 ? 13.677 4.383 6.119 1.00 39.47 94 LEU A C 1
ATOM 760 O O . LEU A 1 94 ? 13.854 3.762 7.166 1.00 39.47 94 LEU A O 1
ATOM 764 N N . ASN A 1 95 ? 13.132 3.807 5.038 1.00 42.28 95 ASN A N 1
ATOM 765 C CA . ASN A 1 95 ? 12.778 2.381 4.971 1.00 42.28 95 ASN A CA 1
ATOM 766 C C . ASN A 1 95 ? 14.008 1.451 4.982 1.00 42.28 95 ASN A C 1
ATOM 768 O O . ASN A 1 95 ? 13.877 0.260 5.248 1.00 42.28 95 ASN A O 1
ATOM 772 N N . LYS A 1 96 ? 15.229 1.955 4.727 1.00 36.34 96 LYS A N 1
ATOM 773 C CA . LYS A 1 96 ? 16.442 1.123 4.562 1.00 36.34 96 LYS A CA 1
ATOM 774 C C . LYS A 1 96 ? 17.181 0.774 5.866 1.00 36.34 96 LYS A C 1
ATOM 776 O O . LYS A 1 96 ? 18.224 0.123 5.812 1.00 36.34 96 LYS A O 1
ATOM 781 N N . LYS A 1 97 ? 16.687 1.172 7.048 1.00 31.89 97 LYS A N 1
ATOM 782 C CA . LYS A 1 97 ? 17.301 0.846 8.361 1.00 31.89 97 LYS A CA 1
ATOM 783 C C . LYS A 1 97 ? 16.434 -0.033 9.269 1.00 31.89 97 LYS A C 1
ATOM 785 O O . LYS A 1 97 ? 16.510 0.053 10.492 1.00 31.89 97 LYS A O 1
ATOM 790 N N . GLY A 1 98 ? 15.692 -0.953 8.670 1.00 30.62 98 GLY A N 1
ATOM 791 C CA . GLY A 1 98 ? 15.140 -2.117 9.348 1.00 30.62 98 GLY A CA 1
ATOM 792 C C . GLY A 1 98 ? 15.048 -3.247 8.340 1.00 30.62 98 GLY A C 1
ATOM 793 O O . GLY A 1 98 ? 14.613 -3.039 7.218 1.00 30.62 98 GLY A O 1
ATOM 794 N N . ILE A 1 99 ? 15.529 -4.425 8.709 1.00 35.12 99 ILE A N 1
ATOM 795 C CA . ILE A 1 99 ? 15.382 -5.660 7.942 1.00 35.12 99 ILE A CA 1
ATOM 796 C C . ILE A 1 99 ? 13.884 -5.845 7.640 1.00 35.12 99 ILE A C 1
ATOM 798 O O . ILE A 1 99 ? 13.132 -6.208 8.536 1.00 35.12 99 ILE A O 1
ATOM 802 N N . MET A 1 100 ? 13.446 -5.557 6.414 1.00 33.88 100 MET A N 1
ATOM 803 C CA . MET A 1 100 ? 12.077 -5.795 5.951 1.00 33.88 100 MET A CA 1
ATOM 804 C C . MET A 1 100 ? 12.152 -6.751 4.772 1.00 33.88 100 MET A C 1
ATOM 806 O O . MET A 1 100 ? 12.346 -6.373 3.620 1.00 33.88 100 MET A O 1
ATOM 810 N N . THR A 1 101 ? 12.088 -8.039 5.085 1.00 31.28 101 THR A N 1
ATOM 811 C CA . THR A 1 101 ? 11.883 -9.081 4.087 1.00 31.28 101 THR A CA 1
ATOM 812 C C . THR A 1 101 ? 10.522 -8.888 3.421 1.00 31.28 101 THR A C 1
ATOM 814 O O . THR A 1 101 ? 9.523 -8.668 4.102 1.00 31.28 101 THR A O 1
ATOM 817 N N . GLN A 1 102 ? 10.514 -9.038 2.097 1.00 34.91 102 GLN A N 1
ATOM 818 C CA . GLN A 1 102 ? 9.427 -8.966 1.107 1.00 34.91 102 GLN A CA 1
ATOM 819 C C . GLN A 1 102 ? 8.157 -9.822 1.374 1.00 34.91 102 GLN A C 1
ATOM 821 O O . GLN A 1 102 ? 7.420 -10.135 0.446 1.00 34.91 102 GLN A O 1
ATOM 826 N N . VAL A 1 103 ? 7.865 -10.219 2.617 1.00 37.16 103 VAL A N 1
ATOM 827 C CA . VAL A 1 103 ? 6.709 -11.060 2.990 1.00 37.16 103 VAL A CA 1
ATOM 828 C C . VAL A 1 103 ? 6.000 -10.583 4.275 1.00 37.16 103 VAL A C 1
ATOM 830 O O . VAL A 1 103 ? 4.943 -11.107 4.620 1.00 37.16 103 VAL A O 1
ATOM 833 N N . GLU A 1 104 ? 6.465 -9.535 4.965 1.00 39.62 104 GLU A N 1
ATOM 834 C CA . GLU A 1 104 ? 5.769 -9.028 6.163 1.00 39.62 104 GLU A CA 1
ATOM 835 C C . GLU A 1 104 ? 4.880 -7.809 5.883 1.00 39.62 104 GLU A C 1
ATOM 837 O O . GLU A 1 104 ? 5.166 -6.674 6.234 1.00 39.62 104 GLU A O 1
ATOM 842 N N . ARG A 1 105 ? 3.751 -8.151 5.249 1.00 44.62 105 ARG A N 1
ATOM 843 C CA . ARG A 1 105 ? 2.382 -7.707 5.545 1.00 44.62 105 ARG A CA 1
ATOM 844 C C . ARG A 1 105 ? 2.098 -6.199 5.508 1.00 44.62 105 ARG A C 1
ATOM 846 O O . ARG A 1 105 ? 2.271 -5.475 6.483 1.00 44.62 105 ARG A O 1
ATOM 853 N N . ASN A 1 106 ? 1.360 -5.810 4.467 1.00 57.34 106 ASN A N 1
ATOM 854 C CA . ASN A 1 106 ? 0.231 -4.885 4.613 1.00 57.34 106 ASN A CA 1
ATOM 855 C C . ASN A 1 106 ? -0.780 -5.502 5.604 1.00 57.34 106 ASN A C 1
ATOM 857 O O . ASN A 1 106 ? -1.849 -5.964 5.213 1.00 57.34 106 ASN A O 1
ATOM 861 N N . GLU A 1 107 ? -0.417 -5.600 6.883 1.00 70.25 107 GLU A N 1
ATOM 862 C CA . GLU A 1 107 ? -1.315 -6.038 7.939 1.00 70.25 107 GLU A CA 1
ATOM 863 C C . GLU A 1 107 ? -2.386 -4.966 8.051 1.00 70.25 107 GLU A C 1
ATOM 865 O O . GLU A 1 107 ? -2.145 -3.845 8.499 1.00 70.25 107 GLU A O 1
ATOM 870 N N . ARG A 1 108 ? -3.569 -5.285 7.542 1.00 84.31 108 ARG A N 1
ATOM 871 C CA . ARG A 1 108 ? -4.726 -4.417 7.668 1.00 84.31 108 ARG A CA 1
ATOM 872 C C . ARG A 1 108 ? -5.583 -4.974 8.775 1.00 84.31 108 ARG A C 1
ATOM 874 O O . ARG A 1 108 ? -5.808 -6.181 8.858 1.00 84.31 108 ARG A O 1
ATOM 881 N N . TYR A 1 109 ? -6.058 -4.075 9.614 1.00 91.12 109 TYR A N 1
ATOM 882 C CA . TYR A 1 109 ? -6.988 -4.421 10.666 1.00 91.12 109 TYR A CA 1
ATOM 883 C C . TYR A 1 109 ? -8.378 -3.978 10.247 1.00 91.12 109 TYR A C 1
ATOM 885 O O . TYR A 1 109 ? -8.572 -2.920 9.640 1.00 91.12 109 TYR A O 1
ATOM 893 N N . MET A 1 110 ? -9.349 -4.813 10.572 1.00 92.25 110 MET A N 1
ATOM 894 C CA . MET A 1 110 ? -10.757 -4.515 10.415 1.00 92.25 110 MET A CA 1
ATOM 895 C C . MET A 1 110 ? -11.405 -4.562 11.788 1.00 92.25 110 MET A C 1
ATOM 897 O O . MET A 1 110 ? -11.160 -5.482 12.570 1.00 92.25 110 MET A O 1
ATOM 901 N N . ARG A 1 111 ? -12.227 -3.559 12.082 1.00 95.19 111 ARG A N 1
ATOM 902 C CA . ARG A 1 111 ? -13.082 -3.560 13.270 1.00 95.19 111 ARG A CA 1
ATOM 903 C C . ARG A 1 111 ? -14.032 -4.749 13.243 1.00 95.19 111 ARG A C 1
ATOM 905 O O . ARG A 1 111 ? -14.621 -5.030 12.202 1.00 95.19 111 ARG A O 1
ATOM 912 N N . ASN A 1 112 ? -14.199 -5.407 14.389 1.00 93.06 112 ASN A N 1
ATOM 913 C CA . ASN A 1 112 ? -15.284 -6.364 14.565 1.00 93.06 112 ASN A CA 1
ATOM 914 C C . ASN A 1 112 ? -16.620 -5.604 14.389 1.00 93.06 112 ASN A C 1
ATOM 916 O O . ASN A 1 112 ? -16.850 -4.635 15.120 1.00 93.06 112 ASN A O 1
ATOM 920 N N . PRO A 1 113 ? -17.472 -5.985 13.415 1.00 92.06 113 PRO A N 1
ATOM 921 C CA . PRO A 1 113 ? -18.706 -5.263 13.107 1.00 92.06 113 PRO A CA 1
ATOM 922 C C . PRO A 1 113 ? -19.725 -5.266 14.254 1.00 92.06 113 PRO A C 1
ATOM 924 O O . PRO A 1 113 ? -20.579 -4.382 14.289 1.00 92.06 113 PRO A O 1
ATOM 927 N N . ASP A 1 114 ? -19.619 -6.209 15.193 1.00 91.88 114 ASP A N 1
ATOM 928 C CA . ASP A 1 114 ? -20.512 -6.307 16.350 1.00 91.88 114 ASP A CA 1
ATOM 929 C C . ASP A 1 114 ? -20.072 -5.406 17.519 1.00 91.88 114 ASP A C 1
ATOM 931 O O . ASP A 1 114 ? -20.834 -5.186 18.464 1.00 91.88 114 ASP A O 1
ATOM 935 N N . VAL A 1 115 ? -18.866 -4.825 17.458 1.00 96.06 115 VAL A N 1
ATOM 936 C CA . VAL A 1 115 ? -18.398 -3.860 18.460 1.00 96.06 115 VAL A CA 1
ATOM 937 C C . VAL A 1 115 ? -19.122 -2.528 18.289 1.00 96.06 115 VAL A C 1
ATOM 939 O O . VAL A 1 115 ? -18.969 -1.828 17.286 1.00 96.06 115 VAL A O 1
ATOM 942 N N . GLY A 1 116 ? -19.848 -2.118 19.327 1.00 93.81 116 GLY A N 1
ATOM 943 C CA . GLY A 1 116 ? -20.451 -0.793 19.402 1.00 93.81 116 GLY A CA 1
ATOM 944 C C . GLY A 1 116 ? -19.424 0.269 19.795 1.00 93.81 116 GLY A C 1
ATOM 945 O O . GLY A 1 116 ? -18.690 0.085 20.763 1.00 93.81 116 GLY A O 1
ATOM 946 N N . LEU A 1 117 ? -19.409 1.400 19.085 1.00 96.06 117 LEU A N 1
ATOM 947 C CA . LEU A 1 117 ? -18.672 2.610 19.463 1.00 96.06 117 LEU A CA 1
ATOM 948 C C . LEU A 1 117 ? -19.654 3.688 19.928 1.00 96.06 117 LEU A C 1
ATOM 950 O O . LEU A 1 117 ? -20.604 4.020 19.220 1.00 96.06 117 LEU A O 1
ATOM 954 N N . ARG A 1 118 ? -19.373 4.284 21.085 1.00 95.94 118 ARG A N 1
ATOM 955 C CA . ARG A 1 118 ? -19.982 5.529 21.548 1.00 95.94 118 ARG A CA 1
ATOM 956 C C . ARG A 1 118 ? -18.890 6.580 21.689 1.00 95.94 118 ARG A C 1
ATOM 958 O O . ARG A 1 118 ? -18.022 6.439 22.539 1.00 95.94 118 ARG A O 1
ATOM 965 N N . GLU A 1 119 ? -18.932 7.619 20.870 1.00 93.31 119 GLU A N 1
ATOM 966 C CA . GLU A 1 119 ? -18.003 8.745 21.000 1.00 93.31 119 GLU A CA 1
ATOM 967 C C . GLU A 1 119 ? -18.410 9.632 22.183 1.00 93.31 119 GLU A C 1
ATOM 969 O O . GLU A 1 119 ? -19.603 9.835 22.434 1.00 93.31 119 GLU A O 1
ATOM 974 N N . GLU A 1 120 ? -17.415 10.120 22.917 1.00 87.12 120 GLU A N 1
ATOM 975 C CA . GLU A 1 120 ? -17.575 11.090 23.998 1.00 87.12 120 GLU A CA 1
ATOM 976 C C . GLU A 1 120 ? -16.787 12.341 23.599 1.00 87.12 120 GLU A C 1
ATOM 978 O O . GLU A 1 120 ? -15.561 12.312 23.611 1.00 87.12 120 GLU A O 1
ATOM 983 N N . ASP A 1 121 ? -17.514 13.383 23.171 1.00 80.31 121 ASP A N 1
ATOM 984 C CA . ASP A 1 121 ? -17.045 14.666 22.617 1.00 80.31 121 ASP A CA 1
ATOM 985 C C . ASP A 1 121 ? -15.514 14.807 22.451 1.00 80.31 121 ASP A C 1
ATOM 987 O O . ASP A 1 121 ? -14.955 14.323 21.466 1.00 80.31 121 ASP A O 1
ATOM 991 N N . GLU A 1 122 ? -14.829 15.476 23.383 1.00 76.81 122 GLU A N 1
ATOM 992 C CA . GLU A 1 122 ? -13.384 15.752 23.300 1.00 76.81 122 GLU A CA 1
ATOM 993 C C . GLU A 1 122 ? -12.510 14.667 23.963 1.00 76.81 122 GLU A C 1
ATOM 995 O O . GLU A 1 122 ? -11.287 14.679 23.814 1.00 76.81 122 GLU A O 1
ATOM 1000 N N . ASP A 1 123 ? -13.116 13.701 24.658 1.00 82.75 123 ASP A N 1
ATOM 1001 C CA . ASP A 1 123 ? -12.413 12.746 25.527 1.00 82.75 123 ASP A CA 1
ATOM 1002 C C . ASP A 1 123 ? -12.095 11.406 24.840 1.00 82.75 123 ASP A C 1
ATOM 1004 O O . ASP A 1 123 ? -11.348 10.580 25.373 1.00 82.75 123 ASP A O 1
ATOM 1008 N N . GLY A 1 124 ? -12.614 11.192 23.628 1.00 89.94 124 GLY A N 1
ATOM 1009 C CA . GLY A 1 124 ? -12.397 9.984 22.840 1.00 89.94 124 GLY A CA 1
ATOM 1010 C C . GLY A 1 124 ? -13.673 9.160 22.712 1.00 89.94 124 GLY 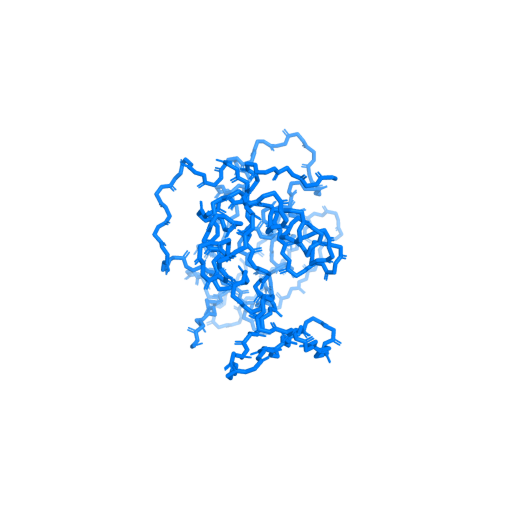A C 1
ATOM 1011 O O . GLY A 1 124 ? -14.657 9.609 22.123 1.00 89.94 124 GLY A O 1
ATOM 1012 N N . GLY A 1 125 ? -13.665 7.906 23.162 1.00 95.31 125 GLY A N 1
ATOM 1013 C CA . GLY A 1 125 ? -14.849 7.062 23.001 1.00 95.31 125 GLY A CA 1
ATOM 1014 C C . GLY A 1 125 ? -14.827 5.759 23.777 1.00 95.31 125 GLY A C 1
ATOM 1015 O O . GLY A 1 125 ? -13.798 5.299 24.252 1.00 95.31 125 GLY A O 1
ATOM 1016 N N . LEU A 1 126 ? -15.990 5.134 23.881 1.00 96.06 126 LEU A N 1
ATOM 1017 C CA . LEU A 1 126 ? -16.205 3.876 24.572 1.00 96.06 126 LEU A CA 1
ATOM 1018 C C . LEU A 1 126 ? -16.580 2.794 23.562 1.00 96.06 126 LEU A C 1
ATOM 1020 O O . LEU A 1 126 ? -17.534 2.940 22.796 1.00 96.06 126 LEU A O 1
ATOM 1024 N N . LEU A 1 127 ? -15.828 1.699 23.576 1.00 97.38 127 LEU A N 1
ATOM 1025 C CA . LEU A 1 127 ? -16.106 0.495 22.808 1.00 97.38 127 LEU A CA 1
ATOM 1026 C C . LEU A 1 127 ? -16.762 -0.558 23.693 1.00 97.38 127 LEU A C 1
ATOM 1028 O O . LEU A 1 127 ? -16.315 -0.793 24.817 1.00 97.38 127 LEU A O 1
ATOM 1032 N N . PHE A 1 128 ? -17.773 -1.235 23.162 1.00 96.75 128 PHE A N 1
ATOM 1033 C CA . PHE A 1 128 ? -18.386 -2.405 23.779 1.00 96.75 128 PHE A CA 1
ATOM 1034 C C . PHE A 1 128 ? -18.348 -3.584 22.810 1.00 96.75 128 PHE A C 1
ATOM 1036 O O . PHE A 1 128 ? -18.920 -3.506 21.725 1.00 96.75 128 PHE A O 1
ATOM 1043 N N . ASN A 1 129 ? -17.688 -4.668 23.216 1.00 96.62 129 ASN A N 1
ATOM 1044 C CA . ASN A 1 129 ? -17.655 -5.923 22.478 1.00 96.62 129 ASN A CA 1
ATOM 1045 C C . ASN A 1 129 ? -18.667 -6.910 23.094 1.00 96.62 129 ASN A C 1
ATOM 1047 O O . ASN A 1 129 ? -18.422 -7.396 24.205 1.00 96.62 129 ASN A O 1
ATOM 1051 N N . PRO A 1 130 ? -19.789 -7.215 22.414 1.00 94.25 130 PRO A N 1
ATOM 1052 C CA . PRO A 1 130 ? -20.801 -8.127 22.941 1.00 94.25 130 PRO A CA 1
ATOM 1053 C C . PRO A 1 130 ? -20.321 -9.584 23.006 1.00 94.25 130 PRO A C 1
ATOM 1055 O O . PRO A 1 130 ? -20.800 -10.325 23.863 1.00 94.25 130 PRO A O 1
ATOM 1058 N N . ASP A 1 131 ? -19.356 -9.985 22.172 1.00 93.75 131 ASP A N 1
ATOM 1059 C CA . ASP A 1 131 ? -18.848 -11.362 22.121 1.00 93.75 131 ASP A CA 1
ATOM 1060 C C . ASP A 1 131 ? -18.007 -11.701 23.353 1.00 93.75 131 ASP A C 1
ATOM 1062 O O . ASP A 1 131 ? -18.084 -12.802 23.903 1.00 93.75 131 ASP A O 1
ATOM 1066 N N . THR A 1 132 ? -17.201 -10.739 23.808 1.00 93.56 132 THR A N 1
ATOM 1067 C CA . THR A 1 132 ? -16.313 -10.897 24.970 1.00 93.56 132 THR A CA 1
ATOM 1068 C C . THR A 1 132 ? -16.870 -10.259 26.241 1.00 93.56 132 THR A C 1
ATOM 1070 O O . THR A 1 132 ? -16.290 -10.425 27.317 1.00 93.56 132 THR A O 1
ATOM 1073 N N . ASN A 1 133 ? -17.997 -9.545 26.140 1.00 95.12 133 ASN A N 1
ATOM 1074 C CA . ASN A 1 133 ? -18.588 -8.728 27.201 1.00 95.12 133 ASN A CA 1
ATOM 1075 C C . ASN A 1 133 ? -17.584 -7.723 27.808 1.00 95.12 133 ASN A C 1
ATOM 1077 O O . ASN A 1 133 ? -17.587 -7.464 29.015 1.00 95.12 133 ASN A O 1
ATOM 1081 N N . GLN A 1 134 ? -16.689 -7.182 26.976 1.00 95.56 134 GLN A N 1
ATOM 1082 C CA . GLN A 1 134 ? -15.670 -6.216 27.385 1.00 95.56 134 GLN A CA 1
ATOM 1083 C C . GLN A 1 134 ? -16.066 -4.792 27.001 1.00 95.56 134 GLN A C 1
ATOM 1085 O O . GLN A 1 134 ? -16.586 -4.538 25.914 1.00 95.56 134 GLN A O 1
ATOM 1090 N N . VAL A 1 135 ? -15.760 -3.853 27.896 1.00 95.75 135 VAL A N 1
ATOM 1091 C CA . VAL A 1 135 ? -15.856 -2.411 27.655 1.00 95.75 135 VAL A CA 1
ATOM 1092 C C . VAL A 1 135 ? -14.454 -1.827 27.678 1.00 95.75 135 VAL A C 1
ATOM 1094 O O . VAL A 1 135 ? -13.682 -2.121 28.592 1.00 95.75 135 VAL A O 1
ATOM 1097 N N . LYS A 1 136 ? -14.136 -0.979 26.701 1.00 95.62 136 LYS A N 1
ATOM 1098 C CA . LYS A 1 136 ? -12.845 -0.299 26.620 1.00 95.62 136 LYS A CA 1
ATOM 1099 C C . LYS A 1 136 ? -13.031 1.189 26.370 1.00 95.62 136 LYS A C 1
ATOM 1101 O O . LYS A 1 136 ? -13.796 1.578 25.495 1.00 95.62 136 LYS A O 1
ATOM 1106 N N . VAL A 1 137 ? -12.325 2.009 27.142 1.00 95.19 137 VAL A N 1
ATOM 1107 C CA . VAL A 1 137 ? -12.283 3.462 26.951 1.00 95.19 137 VAL A CA 1
ATOM 1108 C C . VAL A 1 137 ? -11.074 3.790 26.085 1.00 95.19 137 VAL A C 1
ATOM 1110 O O . VAL A 1 137 ? -9.965 3.330 26.353 1.00 95.19 137 VAL A O 1
ATOM 1113 N N . LEU A 1 138 ? -11.306 4.557 25.031 1.00 95.56 138 LEU A N 1
ATOM 1114 C CA . LEU A 1 138 ? -10.311 5.070 24.112 1.00 95.56 138 LEU A CA 1
ATOM 1115 C C . LEU A 1 138 ? -10.083 6.544 24.407 1.00 95.56 138 LEU A C 1
ATOM 1117 O O . LEU A 1 138 ? -11.038 7.310 24.489 1.00 95.56 138 LEU A O 1
ATOM 1121 N N . ASN A 1 139 ? -8.816 6.936 24.477 1.00 92.81 139 ASN A N 1
ATOM 1122 C CA . ASN A 1 139 ? -8.433 8.337 24.366 1.00 92.81 139 ASN A CA 1
ATOM 1123 C C . ASN A 1 139 ? -8.570 8.812 22.896 1.00 92.81 139 ASN A C 1
ATOM 1125 O O . ASN A 1 139 ? -8.791 7.986 21.999 1.00 92.81 139 ASN A O 1
ATOM 1129 N N . PRO A 1 140 ? -8.405 10.116 22.603 1.00 91.38 140 PRO A N 1
ATOM 1130 C CA . PRO A 1 140 ? -8.536 10.641 21.240 1.00 91.38 140 PRO A CA 1
ATOM 1131 C C . PRO A 1 140 ? -7.620 9.953 20.214 1.00 91.38 140 PRO A C 1
ATOM 1133 O O . PRO A 1 140 ? -8.052 9.637 19.106 1.00 91.38 140 PRO A O 1
ATOM 1136 N N . THR A 1 141 ? -6.378 9.642 20.596 1.00 91.25 141 THR A N 1
ATOM 1137 C CA . THR A 1 141 ? -5.410 8.917 19.756 1.00 91.25 141 THR A CA 1
ATOM 1138 C C . THR A 1 141 ? -5.889 7.503 19.416 1.00 91.25 141 THR A C 1
ATOM 1140 O O . THR A 1 141 ? -5.904 7.112 18.250 1.00 91.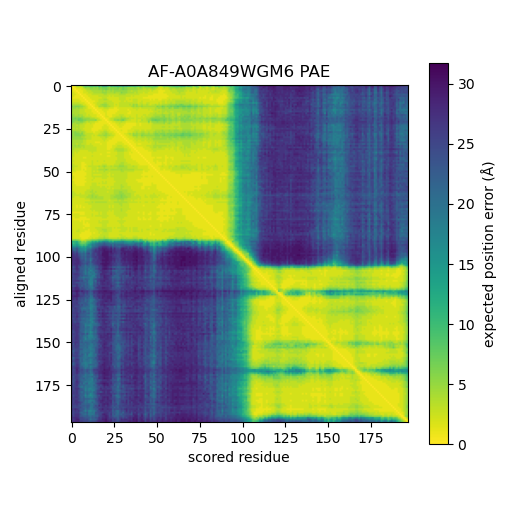25 141 THR A O 1
ATOM 1143 N N . GLY A 1 142 ? -6.343 6.736 20.408 1.00 94.06 142 GLY A N 1
ATOM 1144 C CA . GLY A 1 142 ? -6.879 5.391 20.209 1.00 94.06 142 GLY A CA 1
ATOM 1145 C C . GLY A 1 142 ? -8.163 5.397 19.382 1.00 94.06 142 GLY A C 1
ATOM 1146 O O . GLY A 1 142 ? -8.344 4.535 18.523 1.00 94.06 142 GLY A O 1
ATOM 1147 N N . LEU A 1 143 ? -9.028 6.401 19.570 1.00 94.75 143 LEU A N 1
ATOM 1148 C CA . LEU A 1 143 ? -10.214 6.593 18.736 1.00 94.75 143 LEU A CA 1
ATOM 1149 C C . LEU A 1 143 ? -9.832 6.862 17.274 1.00 94.75 143 LEU A C 1
ATOM 1151 O O . LEU A 1 143 ? -10.455 6.311 16.365 1.00 94.75 143 LEU A O 1
ATOM 1155 N N . PHE A 1 144 ? -8.798 7.671 17.036 1.00 92.56 144 PHE A N 1
ATOM 1156 C CA . PHE A 1 144 ? -8.292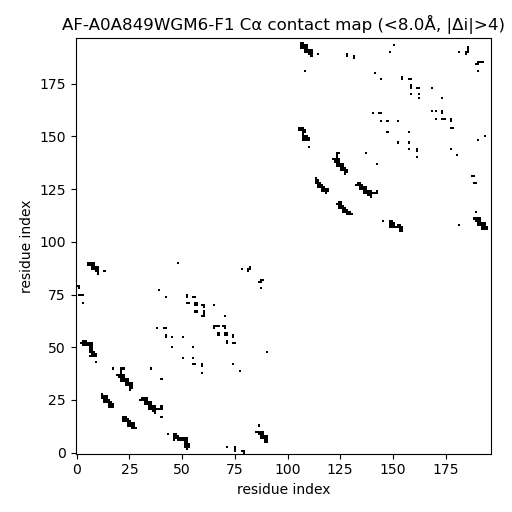 7.941 15.693 1.00 92.56 144 PHE A CA 1
ATOM 1157 C C . PHE A 1 144 ? -7.799 6.665 15.002 1.00 92.56 144 PHE A C 1
ATOM 1159 O O . PHE A 1 144 ? -8.216 6.377 13.877 1.00 92.56 144 PHE A O 1
ATOM 1166 N N . VAL A 1 145 ? -6.959 5.879 15.685 1.00 94.25 145 VAL A N 1
ATOM 1167 C CA . VAL A 1 145 ? -6.440 4.600 15.171 1.00 94.25 145 VAL A CA 1
ATOM 1168 C C . VAL A 1 145 ? -7.588 3.625 14.902 1.00 94.25 145 VAL A C 1
ATOM 1170 O O . VAL A 1 145 ? -7.671 3.055 13.814 1.00 94.25 145 VAL A O 1
ATOM 1173 N N . TRP A 1 146 ? -8.531 3.494 15.842 1.00 95.44 146 TRP A N 1
ATOM 1174 C CA . TRP A 1 146 ? -9.731 2.666 15.693 1.00 95.44 146 TRP A CA 1
ATOM 1175 C C . TRP A 1 146 ? -10.532 3.017 14.436 1.00 95.44 146 TRP A C 1
ATOM 1177 O O . TRP A 1 146 ? -10.881 2.129 13.656 1.00 95.44 146 TRP A O 1
ATOM 1187 N N . LYS A 1 147 ? -10.799 4.308 14.196 1.00 92.19 147 LYS A N 1
ATOM 1188 C CA . LYS A 1 147 ? -11.567 4.765 13.025 1.00 92.19 147 LYS A CA 1
ATOM 1189 C C . LYS A 1 147 ? -10.889 4.423 11.694 1.00 92.19 147 LYS A C 1
ATOM 1191 O O . LYS A 1 147 ? -11.599 4.228 10.710 1.00 92.19 147 LYS A O 1
ATOM 1196 N N . HIS A 1 148 ? -9.563 4.295 11.682 1.00 91.56 148 HIS A N 1
ATOM 1197 C CA . HIS A 1 148 ? -8.776 3.932 10.502 1.00 91.56 148 HIS A CA 1
ATOM 1198 C C . HIS A 1 148 ? -8.512 2.422 10.362 1.00 91.56 148 HIS A C 1
ATOM 1200 O O . HIS A 1 148 ? -7.927 1.996 9.372 1.00 91.56 148 HIS A O 1
ATOM 1206 N N . CYS A 1 149 ? -8.987 1.587 11.292 1.00 91.69 149 CYS A N 1
ATOM 1207 C CA . CYS A 1 149 ? -8.995 0.128 11.142 1.00 91.69 149 CYS A CA 1
ATOM 1208 C C . CYS A 1 149 ? -10.199 -0.309 10.291 1.00 91.69 149 CYS A C 1
ATOM 1210 O O . CYS A 1 149 ? -11.216 -0.808 10.786 1.00 91.69 149 CYS A O 1
ATOM 1212 N N . ASP A 1 150 ? -10.130 -0.048 8.991 1.00 85.75 150 ASP A N 1
ATOM 1213 C CA . ASP A 1 150 ? -11.241 -0.199 8.050 1.00 85.75 150 ASP A CA 1
ATOM 1214 C C . ASP A 1 150 ? -10.948 -1.157 6.892 1.00 85.75 150 ASP A C 1
ATOM 1216 O O . ASP A 1 150 ? -11.673 -1.133 5.899 1.00 85.75 150 ASP A O 1
ATOM 1220 N N . SER A 1 151 ? -9.903 -1.985 6.996 1.00 78.69 151 SER A N 1
ATOM 1221 C CA . SER A 1 151 ? -9.361 -2.846 5.926 1.00 78.69 151 SER A CA 1
ATOM 1222 C C . SER A 1 151 ? -8.786 -2.126 4.693 1.00 78.69 151 SER A C 1
ATOM 1224 O O . SER A 1 151 ? -8.186 -2.773 3.834 1.00 78.69 151 SER A O 1
ATOM 1226 N N . HIS A 1 152 ? -8.891 -0.798 4.604 1.00 72.69 152 HIS A N 1
ATOM 1227 C CA . HIS A 1 152 ? -8.336 -0.008 3.503 1.00 72.69 152 HIS A CA 1
ATOM 1228 C C . HIS A 1 152 ? -6.980 0.590 3.879 1.00 72.69 152 HIS A C 1
ATOM 1230 O O . HIS A 1 152 ? -6.074 0.628 3.049 1.00 72.69 152 HIS A O 1
ATOM 1236 N N . HIS A 1 153 ? -6.811 0.993 5.138 1.00 76.69 153 HIS A N 1
ATOM 1237 C CA . HIS A 1 153 ? -5.550 1.534 5.633 1.00 76.69 153 HIS A CA 1
ATOM 1238 C C . HIS A 1 153 ? -4.658 0.429 6.217 1.00 76.69 153 HIS A C 1
ATOM 1240 O O . HIS A 1 153 ? -5.071 -0.343 7.084 1.00 76.69 153 HIS A O 1
ATOM 1246 N N . GLY A 1 154 ? -3.417 0.358 5.733 1.00 83.50 154 GLY A N 1
ATOM 1247 C CA . GLY A 1 154 ? -2.346 -0.401 6.384 1.00 83.50 154 GLY A CA 1
ATOM 1248 C C . GLY A 1 154 ? -1.735 0.380 7.549 1.00 83.50 154 GLY A C 1
ATOM 1249 O O . GLY A 1 154 ? -1.912 1.596 7.642 1.00 83.50 154 GLY A O 1
ATOM 1250 N N . ILE A 1 155 ? -0.983 -0.314 8.407 1.00 86.06 155 ILE A N 1
ATOM 1251 C CA . ILE A 1 155 ? -0.353 0.259 9.613 1.00 86.06 155 ILE A CA 1
ATOM 1252 C C . ILE A 1 155 ? 0.427 1.545 9.297 1.00 86.06 155 ILE A C 1
ATOM 1254 O O . ILE A 1 155 ? 0.226 2.557 9.961 1.00 86.06 155 ILE A O 1
ATOM 1258 N N . GLU A 1 156 ? 1.246 1.547 8.242 1.00 82.00 156 GLU A N 1
ATOM 1259 C CA . GLU A 1 156 ? 2.041 2.723 7.855 1.00 82.00 156 GLU A CA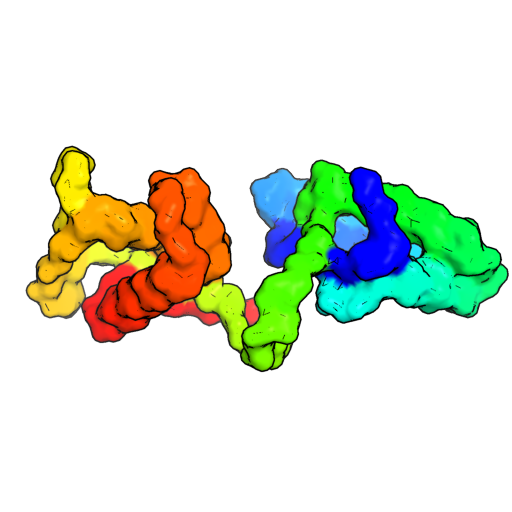 1
ATOM 1260 C C . GLU A 1 156 ? 1.177 3.938 7.509 1.00 82.00 156 GLU A C 1
ATOM 1262 O O . GLU A 1 156 ? 1.490 5.061 7.895 1.00 82.00 156 GLU A O 1
ATOM 1267 N N . SER A 1 157 ? 0.046 3.726 6.828 1.00 80.75 157 SER A N 1
ATOM 1268 C CA . SER A 1 157 ? -0.877 4.817 6.510 1.00 80.75 157 SER A CA 1
ATOM 1269 C C . SER A 1 157 ? -1.521 5.388 7.771 1.00 80.75 157 SER A C 1
ATOM 1271 O O . SER A 1 157 ? -1.706 6.600 7.863 1.00 80.75 157 SER A O 1
ATOM 1273 N N . ILE A 1 158 ? -1.832 4.534 8.750 1.00 86.81 158 ILE A N 1
ATOM 1274 C CA . ILE A 1 158 ? -2.363 4.965 10.046 1.00 86.81 158 ILE A CA 1
ATOM 1275 C C . ILE A 1 158 ? -1.315 5.793 10.797 1.00 86.81 158 ILE A C 1
ATOM 1277 O O . ILE A 1 158 ? -1.655 6.856 11.308 1.00 86.81 158 ILE A O 1
ATOM 1281 N N . ILE A 1 159 ? -0.053 5.348 10.825 1.00 86.25 159 ILE A N 1
ATOM 1282 C CA . ILE A 1 159 ? 1.054 6.071 11.474 1.00 86.25 159 ILE A CA 1
ATOM 1283 C C . ILE A 1 159 ? 1.245 7.446 10.834 1.00 86.25 159 ILE A C 1
ATOM 1285 O O . ILE A 1 159 ? 1.241 8.443 11.551 1.00 86.25 159 ILE A O 1
ATOM 1289 N N . LEU A 1 160 ? 1.340 7.515 9.502 1.00 83.50 160 LEU A N 1
ATOM 1290 C CA . LEU A 1 160 ? 1.509 8.779 8.778 1.00 83.50 160 LEU A CA 1
ATOM 1291 C C . LEU A 1 160 ? 0.373 9.761 9.081 1.00 83.50 160 LEU A C 1
ATOM 1293 O O . LEU A 1 160 ? 0.622 10.904 9.451 1.00 83.50 160 LEU A O 1
ATOM 1297 N N . LYS A 1 161 ? -0.878 9.298 9.008 1.00 83.62 161 LYS A N 1
ATOM 1298 C CA . LYS A 1 161 ? -2.050 10.123 9.326 1.00 83.62 161 LYS A CA 1
ATOM 1299 C C . LYS A 1 161 ? -2.072 10.590 10.777 1.00 83.62 161 LYS A C 1
ATOM 1301 O O . LYS A 1 161 ? -2.558 11.679 11.063 1.00 83.62 161 LYS A O 1
ATOM 1306 N N . LEU A 1 162 ? -1.580 9.762 11.695 1.00 85.69 162 LEU A N 1
ATOM 1307 C CA . LEU A 1 162 ? -1.505 10.116 13.103 1.00 85.69 162 LEU A CA 1
ATOM 1308 C C . LEU A 1 162 ? -0.418 11.175 13.344 1.00 85.69 162 LEU A C 1
ATOM 1310 O O . LEU A 1 162 ? -0.659 12.115 14.088 1.00 85.69 162 LEU A O 1
ATOM 1314 N N . GLN A 1 163 ? 0.726 11.091 12.663 1.00 82.19 163 GLN A N 1
ATOM 1315 C CA . GLN A 1 163 ? 1.752 12.140 12.708 1.00 82.19 163 GLN A CA 1
ATOM 1316 C C . GLN A 1 163 ? 1.281 13.467 12.103 1.00 82.19 163 GLN A C 1
ATOM 1318 O O . GLN A 1 163 ? 1.647 14.523 12.600 1.00 82.19 163 GLN A O 1
ATOM 1323 N N . GLU A 1 164 ? 0.464 13.431 11.048 1.00 80.94 164 GLU A N 1
ATOM 1324 C CA . GLU A 1 164 ? -0.142 14.643 10.475 1.00 80.94 164 GLU A CA 1
ATOM 1325 C C . GLU A 1 164 ? -1.192 15.275 11.403 1.00 80.94 164 GLU A C 1
ATOM 1327 O O . GLU A 1 164 ? -1.420 16.481 11.347 1.00 80.94 164 GLU A O 1
ATOM 1332 N N . ALA A 1 165 ? -1.857 14.464 12.231 1.00 77.62 165 ALA A N 1
ATOM 1333 C CA . ALA A 1 165 ? -2.916 14.913 13.132 1.00 77.62 165 ALA A CA 1
ATOM 1334 C C . ALA A 1 165 ? -2.405 15.396 14.503 1.00 77.62 165 ALA A C 1
ATOM 1336 O O . ALA A 1 165 ? -3.139 16.099 15.199 1.00 77.62 165 ALA A O 1
ATOM 1337 N N . PHE A 1 166 ? -1.186 15.017 14.901 1.00 75.00 166 PHE A N 1
ATOM 1338 C CA . PHE A 1 166 ? -0.601 15.327 16.207 1.00 75.00 166 PHE A CA 1
ATOM 1339 C C . PHE A 1 166 ? 0.828 15.873 16.045 1.00 75.00 166 PHE A C 1
ATOM 1341 O O . PHE A 1 166 ? 1.742 15.139 15.671 1.00 75.00 166 PHE A O 1
ATOM 1348 N N . ASP A 1 167 ? 1.020 17.156 16.359 1.00 73.75 167 ASP A N 1
ATOM 1349 C CA . ASP A 1 167 ? 2.311 17.841 16.227 1.00 73.75 167 ASP A CA 1
ATOM 1350 C C . ASP A 1 167 ? 3.361 17.354 17.257 1.00 73.75 167 ASP A C 1
ATOM 1352 O O . ASP A 1 167 ? 3.034 17.008 18.393 1.00 73.75 167 ASP A O 1
ATOM 1356 N N . ASP A 1 168 ? 4.643 17.390 16.867 1.00 69.19 168 ASP A N 1
ATOM 1357 C CA . ASP A 1 168 ? 5.837 17.229 17.726 1.00 69.19 168 ASP A CA 1
ATOM 1358 C C . ASP A 1 168 ? 6.053 15.871 18.442 1.00 69.19 168 ASP A C 1
ATOM 1360 O O . ASP A 1 168 ? 6.890 15.775 19.346 1.00 69.19 168 ASP A O 1
ATOM 1364 N N . VAL A 1 169 ? 5.404 14.780 18.013 1.00 75.81 169 VAL A N 1
ATOM 1365 C CA . VAL A 1 169 ? 5.697 13.426 18.538 1.00 75.81 169 VAL A CA 1
ATOM 1366 C C . VAL A 1 169 ? 6.707 12.681 17.646 1.00 75.81 169 VAL A C 1
ATOM 1368 O O . VAL A 1 169 ? 6.495 12.569 16.433 1.00 75.81 169 VAL A O 1
ATOM 1371 N N . PRO A 1 170 ? 7.803 12.116 18.197 1.00 79.88 170 PRO A N 1
ATOM 1372 C CA . PRO A 1 170 ? 8.750 11.319 17.418 1.00 79.88 170 PRO A CA 1
ATOM 1373 C C . PRO A 1 170 ? 8.079 10.120 16.732 1.00 79.88 170 PRO A C 1
ATOM 1375 O O . PRO A 1 170 ? 7.397 9.332 17.384 1.00 79.88 170 PRO A O 1
ATOM 1378 N N . GLU A 1 171 ? 8.352 9.905 15.437 1.00 73.94 171 GLU A N 1
ATOM 1379 C CA . GLU A 1 171 ? 7.772 8.802 14.638 1.00 73.94 171 GLU A CA 1
ATOM 1380 C C . GLU A 1 171 ? 7.867 7.440 15.334 1.00 73.94 171 GLU A C 1
ATOM 1382 O O . GLU A 1 171 ? 6.940 6.633 15.310 1.00 73.94 171 GLU A O 1
ATOM 1387 N N . LYS A 1 172 ? 9.004 7.187 15.985 1.00 75.75 172 LYS A N 1
ATOM 1388 C CA . LYS A 1 172 ? 9.266 5.931 16.683 1.00 75.75 172 LYS A CA 1
ATOM 1389 C C . LYS A 1 172 ? 8.284 5.680 17.834 1.00 75.75 172 LYS A C 1
ATOM 1391 O O . LYS A 1 172 ? 7.929 4.528 18.066 1.00 75.75 172 LYS A O 1
ATOM 1396 N N . GLU A 1 173 ? 7.879 6.728 18.546 1.00 81.88 173 GLU A N 1
ATOM 1397 C CA . GLU A 1 173 ? 6.914 6.641 19.649 1.00 81.88 173 GLU A CA 1
ATOM 1398 C C . GLU A 1 173 ? 5.506 6.418 19.094 1.00 81.88 173 GLU A C 1
ATOM 1400 O O . GLU A 1 173 ? 4.850 5.456 19.482 1.00 81.88 173 GLU A O 1
ATOM 1405 N N . VAL A 1 174 ? 5.115 7.187 18.070 1.00 85.31 174 VAL A N 1
ATOM 1406 C CA . VAL A 1 174 ? 3.834 7.015 17.359 1.00 85.31 174 VAL A CA 1
ATOM 1407 C C . VAL A 1 174 ? 3.672 5.583 16.844 1.00 85.31 174 VAL A C 1
ATOM 1409 O O . VAL A 1 174 ? 2.648 4.939 17.066 1.00 85.31 174 VAL A O 1
ATOM 1412 N N . ARG A 1 175 ? 4.705 5.049 16.185 1.00 86.62 175 ARG A N 1
ATOM 1413 C CA . ARG A 1 175 ? 4.721 3.675 15.673 1.00 86.62 175 ARG A CA 1
ATOM 1414 C C . ARG A 1 175 ? 4.554 2.647 16.789 1.00 86.62 175 ARG A C 1
ATOM 1416 O O . ARG A 1 175 ? 3.783 1.704 16.626 1.00 86.62 175 ARG A O 1
ATOM 1423 N N . ALA A 1 176 ? 5.276 2.802 17.898 1.00 84.00 176 ALA A N 1
ATOM 1424 C CA . ALA A 1 176 ? 5.188 1.879 19.026 1.00 84.00 176 ALA A CA 1
ATOM 1425 C C . ALA A 1 176 ? 3.782 1.877 19.649 1.00 84.00 176 ALA A C 1
ATOM 1427 O O . ALA A 1 176 ? 3.236 0.804 19.909 1.00 84.00 176 ALA A O 1
ATOM 1428 N N . ASP A 1 177 ? 3.178 3.054 19.810 1.00 89.06 177 ASP A N 1
ATOM 1429 C CA . ASP A 1 177 ? 1.838 3.207 20.375 1.00 89.06 177 ASP A CA 1
ATOM 1430 C C . ASP A 1 177 ? 0.761 2.605 19.468 1.00 89.06 177 ASP A C 1
ATOM 1432 O O . ASP A 1 177 ? -0.100 1.861 19.940 1.00 89.06 177 ASP A O 1
ATOM 1436 N N . VAL A 1 178 ? 0.839 2.853 18.155 1.00 91.44 178 VAL A N 1
ATOM 1437 C CA . VAL A 1 178 ? -0.079 2.260 17.170 1.00 91.44 178 VAL A CA 1
ATOM 1438 C C . VAL A 1 178 ? 0.024 0.735 17.181 1.00 91.44 178 VAL A C 1
ATOM 1440 O O . VAL A 1 178 ? -0.998 0.057 17.254 1.00 91.44 178 VAL A O 1
ATOM 1443 N N . LEU A 1 179 ? 1.236 0.175 17.142 1.00 91.00 179 LEU A N 1
ATOM 1444 C CA . LEU A 1 179 ? 1.427 -1.280 17.138 1.00 91.00 179 LEU A CA 1
ATOM 1445 C C . LEU A 1 179 ? 0.924 -1.932 18.431 1.00 91.00 179 LEU A C 1
ATOM 1447 O O . LEU A 1 179 ? 0.223 -2.941 18.369 1.00 91.00 179 LEU A O 1
ATOM 1451 N N . SER A 1 180 ? 1.227 -1.330 19.584 1.00 91.44 180 SER A N 1
ATOM 1452 C CA . SER A 1 180 ? 0.746 -1.788 20.893 1.00 91.44 180 SER A CA 1
ATOM 1453 C C . SER A 1 180 ? -0.784 -1.773 20.963 1.00 91.44 180 SER A C 1
ATOM 1455 O O . SER A 1 180 ? -1.406 -2.752 21.380 1.00 91.44 180 SER A O 1
ATOM 1457 N N . PHE A 1 181 ? -1.404 -0.694 20.474 1.00 95.38 181 PHE A N 1
ATOM 1458 C CA . PHE A 1 181 ? -2.855 -0.577 20.389 1.00 95.38 181 PHE A CA 1
ATOM 1459 C C . PHE A 1 181 ? -3.466 -1.685 19.523 1.00 95.38 181 PHE A C 1
ATOM 1461 O O . PHE A 1 181 ? -4.393 -2.365 19.959 1.00 95.38 181 PHE A O 1
ATOM 1468 N N . LEU A 1 182 ? -2.947 -1.893 18.309 1.00 94.56 182 LEU A N 1
ATOM 1469 C CA . LEU A 1 182 ? -3.464 -2.900 17.379 1.00 94.56 182 LEU A CA 1
ATOM 1470 C C . LEU A 1 182 ? -3.350 -4.318 17.952 1.00 94.56 182 LEU A C 1
ATOM 1472 O O . LEU A 1 182 ? -4.323 -5.070 17.905 1.00 94.56 182 LEU A O 1
ATOM 1476 N N . GLU A 1 183 ? -2.204 -4.658 18.546 1.00 93.25 183 GLU A N 1
ATOM 1477 C CA . GLU A 1 183 ? -1.973 -5.963 19.172 1.00 93.25 183 GLU A CA 1
ATOM 1478 C C . GLU A 1 183 ? -2.944 -6.215 20.336 1.00 93.25 183 GLU A C 1
ATOM 1480 O O . GLU A 1 183 ? -3.517 -7.301 20.462 1.00 93.25 183 GLU A O 1
ATOM 1485 N N . GLU A 1 184 ? -3.160 -5.217 21.195 1.00 95.12 184 GLU A N 1
ATOM 1486 C CA . GLU A 1 184 ? -4.086 -5.340 22.319 1.00 95.12 184 GLU A CA 1
ATOM 1487 C C . GLU A 1 184 ? -5.533 -5.526 21.838 1.00 95.12 184 GLU A C 1
ATOM 1489 O O . GLU A 1 184 ? -6.271 -6.370 22.355 1.00 95.12 184 GLU A O 1
ATOM 1494 N N . MET A 1 185 ? -5.941 -4.751 20.832 1.00 96.38 185 MET A N 1
ATOM 1495 C CA . MET A 1 185 ? -7.292 -4.773 20.273 1.00 96.38 185 MET A CA 1
ATOM 1496 C C . MET A 1 185 ? -7.586 -6.054 19.483 1.00 96.38 185 MET A C 1
ATOM 1498 O O . MET A 1 185 ? -8.711 -6.554 19.524 1.00 96.38 185 MET A O 1
ATOM 1502 N N . GLU A 1 186 ? -6.583 -6.622 18.812 1.00 94.94 186 GLU A N 1
ATOM 1503 C CA . GLU A 1 186 ? -6.669 -7.946 18.189 1.00 94.94 186 GLU A CA 1
ATOM 1504 C C . GLU A 1 186 ? -6.848 -9.037 19.252 1.00 94.94 186 GLU A C 1
ATOM 1506 O O . GLU A 1 186 ? -7.805 -9.810 19.201 1.00 94.94 186 GLU A O 1
ATOM 1511 N N . LYS A 1 187 ? -5.977 -9.072 20.271 1.00 94.06 187 LYS A N 1
ATOM 1512 C CA . LYS A 1 187 ? -6.032 -10.088 21.340 1.00 94.06 187 LYS A CA 1
ATOM 1513 C C . LYS A 1 187 ? -7.343 -10.072 22.125 1.00 94.06 187 LYS A C 1
ATOM 1515 O O . LYS A 1 187 ? -7.758 -11.108 22.640 1.00 94.06 187 LYS A O 1
ATOM 1520 N N . SER A 1 188 ? -7.976 -8.908 22.238 1.00 92.94 188 SER A N 1
ATOM 1521 C CA . SER A 1 188 ? -9.254 -8.719 22.935 1.00 92.94 188 SER A CA 1
ATOM 1522 C C . SER A 1 188 ? -10.486 -8.887 22.031 1.00 92.94 188 SER A C 1
ATOM 1524 O O . SER A 1 188 ? -11.617 -8.750 22.498 1.00 92.94 188 SER A O 1
ATOM 1526 N N . GLY A 1 189 ? -10.292 -9.220 20.750 1.00 94.19 189 GLY A N 1
ATOM 1527 C CA . GLY A 1 189 ? -11.372 -9.511 19.802 1.00 94.19 189 GLY A CA 1
ATOM 1528 C C . GLY A 1 189 ? -12.121 -8.279 19.287 1.00 94.19 189 GLY A C 1
ATOM 1529 O O . GLY A 1 189 ? -13.212 -8.415 18.732 1.00 94.19 189 GLY A O 1
ATOM 1530 N N . PHE A 1 190 ? -11.571 -7.077 19.481 1.00 96.50 190 PHE A N 1
ATOM 1531 C CA . PHE A 1 190 ? -12.138 -5.836 18.944 1.00 96.50 190 PHE A CA 1
ATOM 1532 C C . PHE A 1 190 ? -11.723 -5.594 17.486 1.00 96.50 190 PHE A C 1
ATOM 1534 O O . PHE A 1 190 ? -12.466 -4.966 16.729 1.00 96.50 190 PHE A O 1
ATOM 1541 N N . LEU A 1 191 ? -10.548 -6.089 17.089 1.00 96.00 191 LEU A N 1
ATOM 1542 C CA . LEU A 1 191 ? -10.048 -6.066 15.715 1.00 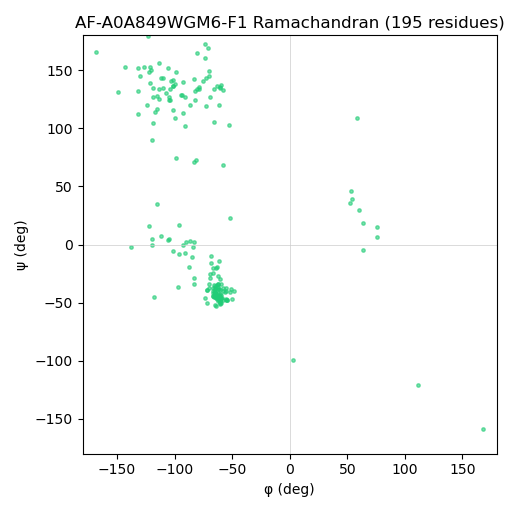96.00 191 LEU A CA 1
ATOM 1543 C C . LEU A 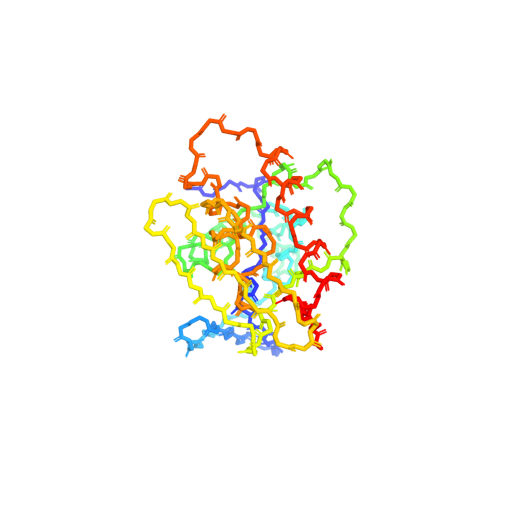1 191 ? -9.771 -7.487 15.215 1.00 96.00 191 LEU A C 1
ATOM 1545 O O . LEU A 1 191 ? -9.421 -8.373 15.991 1.00 96.00 191 LEU A O 1
ATOM 1549 N N . GLY A 1 192 ? -9.860 -7.674 13.901 1.00 92.25 192 GLY A N 1
ATOM 1550 C CA . GLY A 1 192 ? -9.341 -8.843 13.194 1.00 92.25 192 GLY A CA 1
ATOM 1551 C C . GLY A 1 192 ? -8.307 -8.442 12.143 1.00 92.25 192 GLY A C 1
ATOM 1552 O O . GLY A 1 192 ? -8.389 -7.354 11.567 1.00 92.25 192 GLY A O 1
ATOM 1553 N N . LYS A 1 193 ? -7.344 -9.329 11.874 1.00 88.62 193 LYS A N 1
ATOM 1554 C CA . LYS A 1 193 ? -6.405 -9.185 10.753 1.00 88.62 193 LYS A CA 1
ATOM 1555 C C . LYS A 1 193 ? -7.066 -9.593 9.444 1.00 88.62 193 LYS A C 1
ATOM 1557 O O . LYS A 1 193 ? -7.699 -10.643 9.360 1.00 88.62 193 LYS A O 1
ATOM 1562 N N . VAL A 1 194 ? -6.864 -8.788 8.411 1.00 82.75 194 VAL A N 1
ATOM 1563 C CA . VAL A 1 194 ? -7.245 -9.123 7.039 1.00 82.75 194 VAL A CA 1
ATOM 1564 C C . VAL A 1 194 ? -6.042 -9.776 6.372 1.00 82.75 194 VAL A C 1
ATOM 1566 O O . VAL A 1 194 ? -5.005 -9.138 6.187 1.00 82.75 194 VAL A O 1
ATOM 1569 N N . LEU A 1 195 ? -6.164 -11.063 6.054 1.00 63.94 195 LEU A N 1
ATOM 1570 C CA . LEU A 1 195 ? -5.177 -11.775 5.247 1.00 63.94 195 LEU A CA 1
ATOM 1571 C C . LEU A 1 195 ? -5.454 -11.478 3.772 1.00 63.94 195 LEU A C 1
ATOM 1573 O O . LEU A 1 195 ? -6.601 -11.543 3.336 1.00 63.94 195 LEU A O 1
ATOM 1577 N N . HIS A 1 196 ? -4.409 -11.132 3.026 1.00 52.84 196 HIS A N 1
ATOM 1578 C CA . HIS A 1 196 ? -4.484 -11.038 1.573 1.00 52.84 196 HIS A CA 1
ATOM 1579 C C . HIS A 1 196 ? -4.305 -12.451 1.002 1.00 52.84 196 HIS A C 1
ATOM 1581 O O . HIS A 1 196 ? -3.321 -13.114 1.342 1.00 52.84 196 HIS A O 1
ATOM 1587 N N . GLU A 1 197 ? -5.261 -12.908 0.192 1.00 36.91 197 GLU A N 1
ATOM 1588 C CA . GLU A 1 197 ? -5.060 -14.024 -0.746 1.00 36.91 197 GLU A CA 1
ATOM 1589 C C . GLU A 1 197 ? -4.344 -13.534 -2.010 1.00 36.91 197 GLU A C 1
ATOM 1591 O O . GLU A 1 197 ? -4.525 -12.341 -2.366 1.00 36.91 197 GLU A O 1
#

Mean predicted aligned error: 14.66 Å

Secondary structure (DSSP, 8-state):
---TT-EEEE-TTEEEEE-SSEEEEEETTTTEEEEEEHHHHHHHHT-EEEEEHHHHHHHHHHHHT--HHHHHHHHHHHHHHHHHTTSEEEPPGGGGGS---TTS---EEEE-TT-EEEEETTTEEEEEETTTTEEEEE-HHHHHHHHH-EEEEEHHHHHHHHHHHSTT--HHHHHHHHHHHHHHHHHTTSEEEE---

pLDDT: mean 85.28, std 15.42, range [30.62, 98.31]

Foldseek 3Di:
DADQQWAKAFDPQWDWDDDPFWIWIARNVVRDIDTGGPLLVQLNVPSHRPDGLLRSLVVSCVVVVHDSVVSSVVSVVSVVVCVVVVRMDTRDCVVVPDPDPPPDDLWAKAFDPQWDWDADPQQATWIADPVLRDIDDDGNLLNQLNVRSHRPDGLVNSLVVSPVVDDDDDSVVSSVVSVVSRVVCCVSVRIDTDDDD

Solvent-accessible surface area (backbone atoms only — not comparable to full-atom values): 11220 Å² total; per-residue (Å²): 134,89,55,57,81,42,28,32,29,62,38,90,56,53,48,76,49,78,56,99,70,17,24,43,36,39,35,62,90,79,71,45,77,48,82,38,50,46,68,55,38,54,55,52,75,51,40,70,53,73,44,25,46,48,57,49,12,46,52,51,10,65,74,69,75,46,59,49,71,56,32,33,52,54,49,49,53,48,49,55,50,34,40,74,71,60,47,33,44,75,55,60,74,81,66,72,81,54,97,72,67,98,77,77,64,80,54,15,34,28,57,38,87,76,46,45,77,47,77,40,91,90,63,20,28,38,38,37,33,74,91,74,72,44,74,46,83,28,45,54,67,54,40,52,55,55,71,50,28,65,60,76,38,31,60,68,56,51,44,53,54,47,54,74,73,40,84,95,64,59,66,72,57,54,47,51,52,54,52,52,50,52,54,53,34,37,78,66,63,51,30,42,78,52,81,85,130

Radius of gyration: 21.21 Å; Cα contacts (8 Å, |Δi|>4): 273; chains: 1; bounding box: 43×32×56 Å